Protein AF-A0A0M8W5Q8-F1 (afdb_monomer_lite)

Secondary structure (DSSP, 8-state):
-PPP----PPPHHHHHHHHHHHHHHHHHHHHHHHHHTTSSSTTHHHHHHHHHHHHHTSS-------SSS-HHHHHHHHHHHHHHHHHTHHHHHHHHHHHHHHHHHHHHHHHHHHHHHHHHHHHHHHTT-HHHHHHHHHHHHHHHHHHHHH-GGGGGHHHHHHHHHHHHHHHHHHHHHHHIIIIIHHHHHHHHHHHHHTTHHHHHHHS-HHHHHH-SSPPHHHHHHHHHHT-

Structure (mmCIF, N/CA/C/O backbone):
data_AF-A0A0M8W5Q8-F1
#
_entry.id   AF-A0A0M8W5Q8-F1
#
loop_
_atom_site.group_PDB
_atom_site.id
_atom_site.type_symbol
_atom_site.label_atom_id
_atom_site.label_alt_id
_atom_site.label_comp_id
_atom_site.label_asym_id
_atom_site.label_entity_id
_atom_site.label_seq_id
_atom_site.pdbx_PDB_ins_code
_atom_site.Cartn_x
_atom_site.Cartn_y
_atom_site.Cartn_z
_atom_site.occupancy
_atom_site.B_iso_or_equiv
_atom_site.auth_seq_id
_atom_site.auth_comp_id
_atom_site.auth_asym_id
_atom_site.auth_atom_id
_atom_site.pdbx_PDB_model_num
ATOM 1 N N . MET A 1 1 ? -28.583 12.056 32.908 1.00 37.88 1 MET A N 1
ATOM 2 C CA . MET A 1 1 ? -27.779 13.254 32.588 1.00 37.88 1 MET A CA 1
ATOM 3 C C . MET A 1 1 ? -26.939 12.902 31.362 1.00 37.88 1 MET A C 1
ATOM 5 O O . MET A 1 1 ? -26.123 12.000 31.492 1.00 37.88 1 MET A O 1
ATOM 9 N N . PRO A 1 2 ? -27.215 13.437 30.158 1.00 41.94 2 PRO A N 1
ATOM 10 C CA . PRO A 1 2 ? -26.509 13.008 28.955 1.00 41.94 2 PRO A CA 1
ATOM 11 C C . PRO A 1 2 ? -25.174 13.751 28.870 1.00 41.94 2 PRO A C 1
ATOM 13 O O . PRO A 1 2 ? -25.150 14.981 28.816 1.00 41.94 2 PRO A O 1
ATOM 16 N N . GLU A 1 3 ? -24.065 13.012 28.905 1.00 43.38 3 GLU A N 1
ATOM 17 C CA . GLU A 1 3 ? -22.743 13.598 28.716 1.00 43.38 3 GLU A CA 1
ATOM 18 C C . GLU A 1 3 ? -22.609 14.190 27.312 1.00 43.38 3 GLU A C 1
ATOM 20 O O . GLU A 1 3 ? -22.887 13.567 26.286 1.00 43.38 3 GLU A O 1
ATOM 25 N N . SER A 1 4 ? -22.176 15.444 27.318 1.00 44.03 4 SER A N 1
ATOM 26 C CA . SER A 1 4 ? -21.872 16.296 26.183 1.00 44.03 4 SER A CA 1
ATOM 27 C C . SER A 1 4 ? -20.948 15.624 25.170 1.00 44.03 4 SER A C 1
ATOM 29 O O . SER A 1 4 ? -19.957 14.990 25.532 1.00 44.03 4 SER A O 1
ATOM 31 N N . GLY A 1 5 ? -21.250 15.842 23.888 1.00 42.75 5 GLY A N 1
ATOM 32 C CA . GLY A 1 5 ? -20.549 15.272 22.748 1.00 42.75 5 GLY A CA 1
ATOM 33 C C . GLY A 1 5 ? -19.040 15.478 22.806 1.00 42.75 5 GLY A C 1
ATOM 34 O O . GLY A 1 5 ? -18.507 16.535 22.455 1.00 42.75 5 GLY A O 1
ATOM 35 N N . ARG A 1 6 ? -18.333 14.410 23.171 1.00 43.12 6 ARG A N 1
ATOM 36 C CA . ARG A 1 6 ? -16.906 14.272 22.916 1.00 43.12 6 ARG A CA 1
ATOM 37 C C . ARG A 1 6 ? -16.755 14.217 21.403 1.00 43.12 6 ARG A C 1
ATOM 39 O O . ARG A 1 6 ? -16.992 13.178 20.791 1.00 43.12 6 ARG A O 1
ATOM 46 N N . ARG A 1 7 ? -16.427 15.359 20.787 1.00 39.59 7 ARG A N 1
ATOM 47 C CA . ARG A 1 7 ? -16.036 15.428 19.374 1.00 39.59 7 ARG A CA 1
ATOM 48 C C . ARG A 1 7 ? -15.047 14.287 19.139 1.00 39.59 7 ARG A C 1
ATOM 50 O O . ARG A 1 7 ? -13.970 14.298 19.740 1.00 39.59 7 ARG A O 1
ATOM 57 N N . ARG A 1 8 ? -15.446 13.277 18.352 1.00 53.34 8 ARG A N 1
ATOM 58 C CA . ARG A 1 8 ? -14.578 12.166 17.945 1.00 53.34 8 ARG A CA 1
ATOM 59 C C . ARG A 1 8 ? -13.366 12.809 17.291 1.00 53.34 8 ARG A C 1
ATOM 61 O O . ARG A 1 8 ? -13.466 13.298 16.169 1.00 53.34 8 ARG A O 1
ATOM 68 N N . ARG A 1 9 ? -12.250 12.900 18.018 1.00 50.41 9 ARG A N 1
ATOM 69 C CA . ARG A 1 9 ? -10.996 13.328 17.408 1.00 50.41 9 ARG A CA 1
ATOM 70 C C . ARG A 1 9 ? -10.716 12.319 16.292 1.00 50.41 9 ARG A C 1
ATOM 72 O O . ARG A 1 9 ? -10.779 11.121 16.584 1.00 50.41 9 ARG A O 1
ATOM 79 N N . PRO A 1 10 ? -10.489 12.768 15.046 1.00 54.25 10 PRO A N 1
ATOM 80 C CA . PRO A 1 10 ? -10.060 11.863 13.994 1.00 54.25 10 PRO A CA 1
ATOM 81 C C . PRO A 1 10 ? -8.836 11.107 14.500 1.00 54.25 10 PRO A C 1
ATOM 83 O O . PRO A 1 10 ? -7.966 11.693 15.151 1.00 54.25 10 PRO A O 1
ATOM 86 N N . ASP A 1 11 ? -8.836 9.792 14.295 1.00 71.94 11 ASP A N 1
ATOM 87 C CA . ASP A 1 11 ? -7.754 8.950 14.775 1.00 71.94 11 ASP A CA 1
ATOM 88 C C . ASP A 1 11 ? -6.442 9.431 14.149 1.00 71.94 11 ASP A C 1
ATOM 90 O O . ASP A 1 11 ? -6.320 9.518 12.926 1.00 71.94 11 ASP A O 1
ATOM 94 N N . ALA A 1 12 ? -5.472 9.790 14.988 1.00 77.56 12 ALA A N 1
ATOM 95 C CA . ALA A 1 12 ? -4.201 10.323 14.520 1.00 77.56 12 ALA A CA 1
ATOM 96 C C . ALA A 1 12 ? -3.456 9.294 13.656 1.00 77.56 12 ALA A C 1
ATOM 98 O O . ALA A 1 12 ? -2.739 9.688 12.738 1.00 77.56 12 ALA A O 1
ATOM 99 N N . SER A 1 13 ? -3.665 7.991 13.895 1.00 78.31 13 SER A N 1
ATOM 100 C CA . SER A 1 13 ? -3.107 6.929 13.050 1.00 78.31 13 SER A CA 1
ATOM 101 C C . SER A 1 13 ? -3.707 6.929 11.647 1.00 78.31 13 SER A C 1
ATOM 103 O O . SER A 1 13 ? -2.963 6.768 10.688 1.00 78.31 13 SER A O 1
ATOM 105 N N . VAL A 1 14 ? -5.013 7.178 11.514 1.00 77.50 14 VAL A N 1
ATOM 106 C CA . VAL A 1 14 ? -5.695 7.263 10.215 1.00 77.50 14 VAL A CA 1
ATOM 107 C C . VAL A 1 14 ? -5.253 8.504 9.452 1.00 77.50 14 VAL A C 1
ATOM 109 O O . VAL A 1 14 ? -4.912 8.416 8.275 1.00 77.50 14 VAL A O 1
ATOM 112 N N . ALA A 1 15 ? -5.198 9.659 10.119 1.00 79.38 15 ALA A N 1
ATOM 113 C CA . ALA A 1 15 ? -4.694 10.883 9.499 1.00 79.38 15 ALA A CA 1
ATOM 114 C C . ALA A 1 15 ? -3.239 10.717 9.026 1.00 79.38 15 ALA A C 1
ATOM 116 O O . ALA A 1 15 ? -2.885 11.164 7.937 1.00 79.38 15 ALA A O 1
ATOM 117 N N . PHE A 1 16 ? -2.410 10.036 9.819 1.00 84.31 16 PHE A N 1
ATOM 118 C CA . PHE A 1 16 ? -1.024 9.753 9.470 1.00 84.31 16 PHE A CA 1
ATOM 119 C C . PHE A 1 16 ? -0.894 8.711 8.345 1.00 84.31 16 PHE A C 1
ATOM 121 O O . PHE A 1 16 ? -0.081 8.906 7.446 1.00 84.31 16 PHE A O 1
ATOM 128 N N . GLU A 1 17 ? -1.711 7.652 8.321 1.00 83.62 17 GLU A N 1
ATOM 129 C CA . GLU A 1 17 ? -1.760 6.699 7.199 1.00 83.62 17 GLU A CA 1
ATOM 130 C C . GLU A 1 17 ? -2.126 7.404 5.886 1.00 83.62 17 GLU A C 1
ATOM 132 O O . GLU A 1 17 ? -1.449 7.224 4.872 1.00 83.62 17 GLU A O 1
ATOM 137 N N . LEU A 1 18 ? -3.159 8.250 5.909 1.00 83.62 18 LEU A N 1
ATOM 138 C CA . LEU A 1 18 ? -3.573 9.023 4.740 1.00 83.62 18 LEU A CA 1
ATOM 139 C C . LEU A 1 18 ? -2.493 10.022 4.313 1.00 83.62 18 LEU A C 1
ATOM 141 O O . LEU A 1 18 ? -2.248 10.176 3.119 1.00 83.62 18 LEU A O 1
ATOM 145 N N . LEU A 1 19 ? -1.798 10.651 5.265 1.00 86.69 19 LEU A N 1
ATOM 146 C CA . LEU A 1 19 ? -0.662 11.528 4.977 1.00 86.69 19 LEU A CA 1
ATOM 147 C C . LEU A 1 19 ? 0.470 10.773 4.264 1.00 86.69 19 LEU A C 1
ATOM 149 O O . LEU A 1 19 ? 1.030 11.282 3.295 1.00 86.69 19 LEU A O 1
ATOM 153 N N . LEU A 1 20 ? 0.778 9.551 4.706 1.00 87.00 20 LEU A N 1
ATOM 154 C CA . LEU A 1 20 ? 1.776 8.693 4.063 1.00 87.00 20 LEU A CA 1
ATOM 155 C C . LEU A 1 20 ? 1.359 8.244 2.654 1.00 87.00 20 LEU A C 1
ATOM 157 O O . LEU A 1 20 ? 2.230 7.937 1.842 1.00 87.00 20 LEU A O 1
ATOM 161 N N . ALA A 1 21 ? 0.058 8.228 2.353 1.00 84.31 21 ALA A N 1
ATOM 162 C CA . ALA A 1 21 ? -0.469 7.912 1.027 1.00 84.31 21 ALA A CA 1
ATOM 163 C C . ALA A 1 21 ? -0.351 9.075 0.029 1.00 84.31 21 ALA A C 1
ATOM 165 O O . ALA A 1 21 ? -0.219 8.831 -1.172 1.00 84.31 21 ALA A O 1
ATOM 166 N N . VAL A 1 22 ? -0.375 10.330 0.505 1.00 86.69 22 VAL A N 1
ATOM 167 C CA . VAL A 1 22 ? -0.382 11.543 -0.341 1.00 86.69 22 VAL A CA 1
ATOM 168 C C . VAL A 1 22 ? 0.657 11.497 -1.467 1.00 86.69 22 VAL A C 1
ATOM 170 O O . VAL A 1 22 ? 0.273 11.735 -2.613 1.00 86.69 22 VAL A O 1
ATOM 173 N N . PRO A 1 23 ? 1.936 11.150 -1.222 1.00 87.56 23 PRO A N 1
ATOM 174 C CA . PRO A 1 23 ? 2.944 11.135 -2.278 1.00 87.56 23 PRO A CA 1
ATOM 175 C C . PRO A 1 23 ? 2.595 10.201 -3.445 1.00 87.56 23 PRO A C 1
ATOM 177 O O . PRO A 1 23 ? 2.766 10.560 -4.611 1.00 87.56 23 PRO A O 1
ATOM 180 N N . VAL A 1 24 ? 2.055 9.017 -3.141 1.00 85.56 24 VAL A N 1
ATOM 181 C CA . VAL A 1 24 ? 1.678 8.024 -4.155 1.00 85.56 24 VAL A CA 1
ATOM 182 C C . VAL A 1 24 ? 0.397 8.445 -4.873 1.00 85.56 24 VAL A C 1
ATOM 184 O O . VAL A 1 24 ? 0.312 8.308 -6.091 1.00 85.56 24 VAL A O 1
ATOM 187 N N . VAL A 1 25 ? -0.567 9.026 -4.154 1.00 86.06 25 VAL A N 1
ATOM 188 C CA . VAL A 1 25 ? -1.796 9.578 -4.750 1.00 86.06 25 VAL A CA 1
ATOM 189 C C . VAL A 1 25 ? -1.479 10.710 -5.730 1.00 86.06 25 VAL A C 1
ATOM 191 O O . VAL A 1 25 ? -2.054 10.756 -6.817 1.00 86.06 25 VAL A O 1
ATOM 194 N N . VAL A 1 26 ? -0.522 11.581 -5.399 1.00 88.62 26 VAL A N 1
ATOM 195 C CA . VAL A 1 26 ? -0.039 12.633 -6.308 1.00 88.62 26 VAL A CA 1
ATOM 196 C C . VAL A 1 26 ? 0.581 12.022 -7.568 1.00 88.62 26 VAL A C 1
ATOM 198 O O . VAL A 1 26 ? 0.272 12.468 -8.673 1.00 88.62 26 VAL A O 1
ATOM 201 N N . SER A 1 27 ? 1.394 10.969 -7.436 1.00 87.56 27 SER A N 1
ATOM 202 C CA . SER A 1 27 ? 1.921 10.243 -8.600 1.00 87.56 27 SER A CA 1
ATOM 203 C C . SER A 1 27 ? 0.808 9.610 -9.443 1.00 87.56 27 SER A C 1
ATOM 205 O O . SER A 1 27 ? 0.844 9.713 -10.666 1.00 87.56 27 SER A O 1
ATOM 207 N N . SER A 1 28 ? -0.210 9.010 -8.824 1.00 88.56 28 SER A N 1
ATOM 208 C CA . SER A 1 28 ? -1.365 8.466 -9.547 1.00 88.56 28 SER A CA 1
ATOM 209 C C . SER A 1 28 ? -2.150 9.544 -10.291 1.00 88.56 28 SER A C 1
ATOM 211 O O . SER A 1 28 ? -2.537 9.327 -11.437 1.00 88.56 28 SER A O 1
ATOM 213 N N . LEU A 1 29 ? -2.351 10.719 -9.686 1.00 89.75 29 LEU A N 1
ATOM 214 C CA . LEU A 1 29 ? -3.006 11.845 -10.351 1.00 89.75 29 LEU A CA 1
ATOM 215 C C . LEU A 1 29 ? -2.200 12.318 -11.567 1.00 89.75 29 LEU A C 1
ATOM 217 O O . LEU A 1 29 ? -2.784 12.559 -12.620 1.00 89.75 29 LEU A O 1
ATOM 221 N N . ALA A 1 30 ? -0.871 12.399 -11.449 1.00 89.00 30 ALA A N 1
ATOM 222 C CA . ALA A 1 30 ? 0.003 12.741 -12.571 1.00 89.00 30 ALA A CA 1
ATOM 223 C C . ALA A 1 30 ? -0.101 11.712 -13.713 1.00 89.00 30 ALA A C 1
ATOM 225 O O . ALA A 1 30 ? -0.203 12.098 -14.878 1.00 89.00 30 ALA A O 1
ATOM 226 N N . VAL A 1 31 ? -0.160 10.415 -13.387 1.00 88.50 31 VAL A N 1
ATOM 227 C CA . VAL A 1 31 ? -0.403 9.340 -14.368 1.00 88.50 31 VAL A CA 1
ATOM 228 C C . VAL A 1 31 ? -1.752 9.531 -15.064 1.00 88.50 31 VAL A C 1
ATOM 230 O O . VAL A 1 31 ? -1.819 9.499 -16.292 1.00 88.50 31 VAL A O 1
ATOM 233 N N . MET A 1 32 ? -2.824 9.781 -14.309 1.00 90.00 32 MET A N 1
ATOM 234 C CA . MET A 1 32 ? -4.156 9.978 -14.891 1.00 90.00 32 MET A CA 1
ATOM 235 C C . MET A 1 32 ? -4.256 11.258 -15.726 1.00 90.00 32 MET A C 1
ATOM 237 O O . MET A 1 32 ? -4.934 11.262 -16.751 1.00 90.00 32 MET A O 1
ATOM 241 N N . ALA A 1 33 ? -3.559 12.329 -15.341 1.00 89.44 33 ALA A N 1
ATOM 242 C CA . ALA A 1 33 ? -3.477 13.557 -16.127 1.00 89.44 33 ALA A CA 1
ATOM 243 C C . ALA A 1 33 ? -2.724 13.348 -17.451 1.00 89.44 33 ALA A C 1
ATOM 245 O O . ALA A 1 33 ? -3.127 13.901 -18.474 1.00 89.44 33 ALA A O 1
ATOM 246 N N . LEU A 1 34 ? -1.670 12.522 -17.449 1.00 88.44 34 LEU A N 1
ATOM 247 C CA . LEU A 1 34 ? -0.946 12.143 -18.663 1.00 88.44 34 LEU A CA 1
ATOM 248 C C . LEU A 1 34 ? -1.827 11.305 -19.597 1.00 88.44 34 LEU A C 1
ATOM 250 O O . LEU A 1 34 ? -1.893 11.591 -20.789 1.00 88.44 34 LEU A O 1
ATOM 254 N N . LEU A 1 35 ? -2.552 10.318 -19.059 1.00 87.88 35 LEU A N 1
ATOM 255 C CA . LEU A 1 35 ? -3.528 9.542 -19.832 1.00 87.88 35 LEU A CA 1
ATOM 256 C C . LEU A 1 35 ? -4.658 10.422 -20.379 1.00 87.88 35 LEU A C 1
ATOM 258 O O . LEU A 1 35 ? -5.108 10.216 -21.503 1.00 87.88 35 LEU A O 1
ATOM 262 N N . GLY A 1 36 ? -5.075 11.434 -19.617 1.00 89.50 36 GLY A N 1
ATOM 263 C CA . GLY A 1 36 ? -6.051 12.429 -20.046 1.00 89.50 36 GLY A CA 1
ATOM 264 C C . GLY A 1 36 ? -5.656 13.160 -21.328 1.00 89.50 36 GLY A C 1
ATOM 265 O O . GLY A 1 36 ? -6.534 13.466 -22.122 1.00 89.50 36 GLY A O 1
ATOM 266 N N . GLN A 1 37 ? -4.361 13.351 -21.607 1.00 91.12 37 GLN A N 1
ATOM 267 C CA . GLN A 1 37 ? -3.899 13.981 -22.856 1.00 91.12 37 GLN A CA 1
ATOM 268 C C . GLN A 1 37 ? -4.305 13.204 -24.123 1.00 91.12 37 GLN A C 1
ATOM 270 O O . GLN A 1 37 ? -4.287 13.767 -25.214 1.00 91.12 37 GLN A O 1
ATOM 275 N N . LEU A 1 38 ? -4.685 11.928 -23.993 1.00 91.44 38 LEU A N 1
ATOM 276 C CA . LEU A 1 38 ? -5.143 11.084 -25.102 1.00 91.44 38 LEU A CA 1
ATOM 277 C C . LEU A 1 38 ? -6.633 11.267 -25.433 1.00 91.44 38 LEU A C 1
ATOM 279 O O . LEU A 1 38 ? -7.105 10.729 -26.433 1.00 91.44 38 LEU A O 1
ATOM 283 N N . VAL A 1 39 ? -7.387 11.980 -24.593 1.00 91.56 39 VAL A N 1
ATOM 284 C CA . VAL A 1 39 ? -8.844 12.132 -24.699 1.00 91.56 39 VAL A CA 1
ATOM 285 C C . VAL A 1 39 ? -9.204 13.616 -24.698 1.00 91.56 39 VAL A C 1
ATOM 287 O O . VAL A 1 39 ? -8.598 14.412 -23.987 1.00 91.56 39 VAL A O 1
ATOM 290 N N . THR A 1 40 ? -10.221 14.014 -25.463 1.00 88.00 40 THR A N 1
ATOM 291 C CA . THR A 1 40 ? -10.782 15.368 -25.396 1.00 88.00 40 THR A CA 1
ATOM 292 C C . THR A 1 40 ? -12.174 15.345 -24.744 1.00 88.00 40 THR A C 1
ATOM 294 O O . THR A 1 40 ? -13.040 14.591 -25.184 1.00 88.00 40 THR A O 1
ATOM 297 N N . PRO A 1 41 ? -12.418 16.148 -23.688 1.00 91.50 41 PRO A N 1
ATOM 298 C CA . PRO A 1 41 ? -11.476 17.060 -23.037 1.00 91.50 41 PRO A CA 1
ATOM 299 C C . PRO A 1 41 ? -10.475 16.331 -22.119 1.00 91.50 41 PRO A C 1
ATOM 301 O O . PRO A 1 41 ? -10.826 15.375 -21.432 1.00 91.50 41 PRO A O 1
ATOM 304 N N . HIS A 1 42 ? -9.238 16.831 -22.044 1.00 90.69 42 HIS A N 1
ATOM 305 C CA . HIS A 1 42 ? -8.131 16.155 -21.348 1.00 90.69 42 HIS A CA 1
ATOM 306 C C . HIS A 1 42 ? -8.318 16.014 -19.829 1.00 90.69 42 HIS A C 1
ATOM 308 O O . HIS A 1 42 ? -7.690 15.172 -19.190 1.00 90.69 42 HIS A O 1
ATOM 314 N N . TRP A 1 43 ? -9.197 16.821 -19.229 1.00 90.25 43 TRP A N 1
ATOM 315 C CA . TRP A 1 43 ? -9.546 16.725 -17.810 1.00 90.25 43 TRP A CA 1
ATOM 316 C C . TRP A 1 43 ? -10.554 15.611 -17.508 1.00 90.25 43 TRP A C 1
ATOM 318 O O . TRP A 1 43 ? -10.749 15.278 -16.339 1.00 90.25 43 TRP A O 1
ATOM 328 N N . LEU A 1 44 ? -11.181 15.010 -18.526 1.00 91.50 44 LEU A N 1
ATOM 329 C CA . LEU A 1 44 ? -12.227 14.007 -18.335 1.00 91.50 44 LEU A CA 1
ATOM 330 C C . LEU A 1 44 ? -11.716 12.800 -17.544 1.00 91.50 44 LEU A C 1
ATOM 332 O O . LEU A 1 44 ? -12.342 12.395 -16.571 1.00 91.50 44 LEU A O 1
ATOM 336 N N . VAL A 1 45 ? -10.557 12.261 -17.930 1.00 90.12 45 VAL A N 1
ATOM 337 C CA . VAL A 1 45 ? -9.948 11.080 -17.298 1.00 90.12 45 VAL A CA 1
ATOM 338 C C . VAL A 1 45 ? -9.612 11.315 -15.815 1.00 90.12 45 VAL A C 1
ATOM 340 O O . VAL A 1 45 ? -10.105 10.547 -14.984 1.00 90.12 45 VAL A O 1
ATOM 343 N N . PRO A 1 46 ? -8.838 12.351 -15.422 1.00 89.12 46 PRO A N 1
ATOM 344 C CA . PRO A 1 46 ? -8.530 12.574 -14.009 1.00 89.12 46 PRO A CA 1
ATOM 345 C C . PRO A 1 46 ? -9.772 12.919 -13.173 1.00 89.12 46 PRO A C 1
ATOM 347 O O . PRO A 1 46 ? -9.885 12.437 -12.047 1.00 89.12 46 PRO A O 1
ATOM 350 N N . VAL A 1 47 ? -10.730 13.689 -13.707 1.00 88.50 47 VAL A N 1
ATOM 351 C CA . VAL A 1 47 ? -11.966 14.035 -12.980 1.00 88.50 47 VAL A CA 1
ATOM 352 C C . VAL A 1 47 ? -12.857 12.810 -12.786 1.00 88.50 47 VAL A C 1
ATOM 354 O O . VAL A 1 47 ? -13.325 12.574 -11.673 1.00 88.50 47 VAL A O 1
ATOM 357 N N . ALA A 1 48 ? -13.057 12.000 -13.828 1.00 88.12 48 ALA A N 1
ATOM 358 C CA . ALA A 1 48 ? -13.838 10.769 -13.732 1.00 88.12 48 ALA A CA 1
ATOM 359 C C . ALA A 1 48 ? -13.196 9.767 -12.763 1.00 88.12 48 ALA A C 1
ATOM 361 O O . ALA A 1 48 ? -13.902 9.127 -11.989 1.00 88.12 48 ALA A O 1
ATOM 362 N N . TRP A 1 49 ? -11.864 9.665 -12.745 1.00 89.81 49 TRP A N 1
ATOM 363 C CA . TRP A 1 49 ? -11.155 8.828 -11.778 1.00 89.81 49 TRP A CA 1
ATOM 364 C C . TRP A 1 49 ? -11.328 9.318 -10.334 1.00 89.81 49 TRP A C 1
ATOM 366 O O . TRP A 1 49 ? -11.674 8.517 -9.464 1.00 89.81 49 TRP A O 1
ATOM 376 N N . LEU A 1 50 ? -11.171 10.619 -10.069 1.00 85.94 50 LEU A N 1
ATOM 377 C CA . LEU A 1 50 ? -11.428 11.188 -8.738 1.00 85.94 50 LEU A CA 1
ATOM 378 C C . LEU A 1 50 ? -12.886 10.970 -8.302 1.00 85.94 50 LEU A C 1
ATOM 380 O O . LEU A 1 50 ? -13.146 10.546 -7.176 1.00 85.94 50 LEU A O 1
ATOM 384 N N . ALA A 1 51 ? -13.837 11.189 -9.212 1.00 84.25 51 ALA A N 1
ATOM 385 C CA . ALA A 1 51 ? -15.254 10.939 -8.963 1.00 84.25 51 ALA A CA 1
ATOM 386 C C . ALA A 1 51 ? -15.549 9.448 -8.722 1.00 84.25 51 ALA A C 1
ATOM 388 O O . ALA A 1 51 ? -16.364 9.121 -7.862 1.00 84.25 51 ALA A O 1
ATOM 389 N N . SER A 1 52 ? -14.854 8.538 -9.417 1.00 82.69 52 SER A N 1
ATOM 390 C CA . SER A 1 52 ? -15.010 7.090 -9.222 1.00 82.69 52 SER A CA 1
ATOM 391 C C . SER A 1 52 ? -14.656 6.665 -7.802 1.00 82.69 52 SER A C 1
ATOM 393 O O . SER A 1 52 ? -15.357 5.833 -7.235 1.00 82.69 52 SER A O 1
ATOM 395 N N . GLY A 1 53 ? -13.643 7.292 -7.191 1.00 71.50 53 GLY A N 1
ATOM 396 C CA . GLY A 1 53 ? -13.338 7.076 -5.782 1.00 71.50 53 GLY A CA 1
ATOM 397 C C . GLY A 1 53 ? -14.550 7.414 -4.917 1.00 71.50 53 GLY A C 1
ATOM 398 O O . GLY A 1 53 ? -15.039 6.559 -4.191 1.00 71.50 53 GLY A O 1
ATOM 399 N N . ALA A 1 54 ? -15.126 8.609 -5.065 1.00 67.38 54 ALA A N 1
ATOM 400 C CA . ALA A 1 54 ? -16.308 9.012 -4.294 1.00 67.38 54 ALA A CA 1
ATOM 401 C C . ALA A 1 54 ? -17.513 8.052 -4.437 1.00 67.38 54 ALA A C 1
ATOM 403 O O . ALA A 1 54 ? -18.261 7.880 -3.478 1.00 67.38 54 ALA A O 1
ATOM 404 N N . VAL A 1 55 ? -17.677 7.397 -5.594 1.00 62.84 55 VAL A N 1
ATOM 405 C CA . VAL A 1 55 ? -18.748 6.412 -5.848 1.00 62.84 55 VAL A CA 1
ATOM 406 C C . VAL A 1 55 ? -18.434 5.037 -5.248 1.00 62.84 55 VAL A C 1
ATOM 408 O O . VAL A 1 55 ? -19.317 4.424 -4.652 1.00 62.84 55 VAL A O 1
ATOM 411 N N . VAL A 1 56 ? -17.185 4.564 -5.3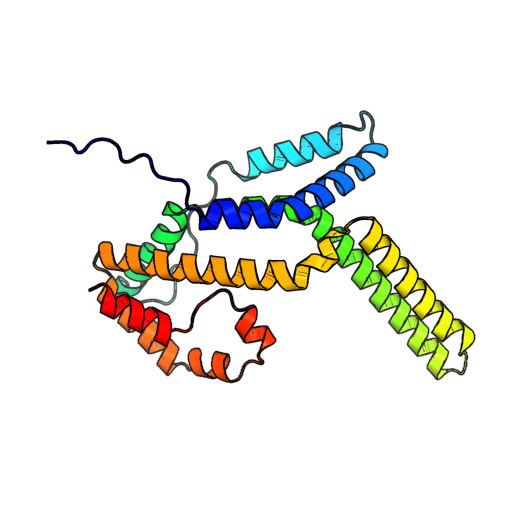45 1.00 60.31 56 VAL A N 1
ATOM 412 C CA . VAL A 1 56 ? -16.729 3.294 -4.739 1.00 60.31 56 VAL A CA 1
ATOM 413 C C . VAL A 1 56 ? -16.811 3.336 -3.204 1.00 60.31 56 VAL A C 1
ATOM 415 O O . VAL A 1 56 ? -16.942 2.294 -2.569 1.00 60.31 56 VAL A O 1
ATOM 418 N N . PHE A 1 57 ? -16.792 4.533 -2.604 1.00 61.56 57 PHE A N 1
ATOM 419 C CA . PHE A 1 57 ? -16.898 4.733 -1.153 1.00 61.56 57 PHE A CA 1
ATOM 420 C C . PHE A 1 57 ? -18.312 5.069 -0.653 1.00 61.56 57 PHE A C 1
ATOM 422 O O . PHE A 1 57 ? -18.472 5.401 0.526 1.00 61.56 57 PHE A O 1
ATOM 429 N N . LEU A 1 58 ? -19.348 4.944 -1.496 1.00 58.38 58 LEU A N 1
ATOM 430 C CA . LEU A 1 58 ? -20.708 4.759 -0.981 1.00 58.38 58 LEU A CA 1
ATOM 431 C C . LEU A 1 58 ? -20.702 3.503 -0.090 1.00 58.38 58 LEU A C 1
ATOM 433 O O . LEU A 1 58 ? -20.029 2.536 -0.442 1.00 58.38 58 LEU A O 1
ATOM 437 N N . PRO A 1 59 ? -21.379 3.502 1.073 1.00 53.44 59 PRO A N 1
ATOM 438 C CA . PRO A 1 59 ? -21.270 2.445 2.078 1.00 53.44 59 PRO A CA 1
ATOM 439 C C . PRO A 1 59 ? -21.850 1.125 1.550 1.00 53.44 59 PRO A C 1
ATOM 441 O O . PRO A 1 59 ? -23.001 0.781 1.796 1.00 53.44 59 PRO A O 1
ATOM 444 N N . ALA A 1 60 ? -21.042 0.397 0.790 1.00 45.69 60 ALA A N 1
ATOM 445 C CA . ALA A 1 60 ? -21.379 -0.849 0.137 1.00 45.69 60 ALA A CA 1
ATOM 446 C C . ALA A 1 60 ? -20.231 -1.830 0.361 1.00 45.69 60 ALA A C 1
ATOM 448 O O . ALA A 1 60 ? -19.262 -1.864 -0.388 1.00 45.69 60 ALA A O 1
ATOM 449 N N . ALA A 1 61 ? -20.355 -2.580 1.453 1.00 38.84 61 ALA A N 1
ATOM 450 C CA . ALA A 1 61 ? -20.097 -4.016 1.555 1.00 38.84 61 ALA A CA 1
ATOM 451 C C . ALA A 1 61 ? -19.730 -4.335 3.003 1.00 38.84 61 ALA A C 1
ATOM 453 O O . ALA A 1 61 ? -18.578 -4.278 3.428 1.00 38.84 61 ALA A O 1
ATOM 454 N N . ASP A 1 62 ? -20.780 -4.639 3.755 1.00 47.03 62 ASP A N 1
ATOM 455 C CA . ASP A 1 62 ? -20.719 -5.246 5.069 1.00 47.03 62 ASP A CA 1
ATOM 456 C C . ASP A 1 62 ? -20.387 -6.747 4.903 1.00 47.03 62 ASP A C 1
ATOM 458 O O . ASP A 1 62 ? -20.948 -7.422 4.040 1.00 47.03 62 ASP A O 1
ATOM 462 N N . ARG A 1 63 ? -19.465 -7.228 5.746 1.00 49.78 63 ARG A N 1
ATOM 463 C CA . ARG A 1 63 ? -19.240 -8.608 6.226 1.00 49.78 63 ARG A CA 1
ATOM 464 C C . ARG A 1 63 ? -19.236 -9.790 5.241 1.00 49.78 63 ARG A C 1
ATOM 466 O O . ARG A 1 63 ? -20.277 -10.328 4.883 1.00 49.78 63 ARG A O 1
ATOM 473 N N . VAL A 1 64 ? -18.052 -10.389 5.070 1.00 42.09 64 VAL A N 1
ATOM 474 C CA . VAL A 1 64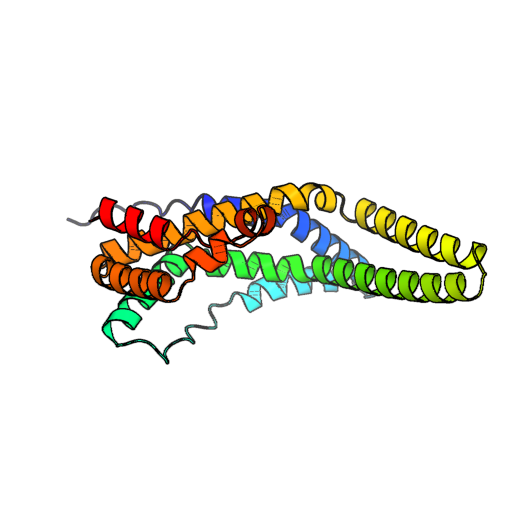 ? -17.914 -11.846 4.880 1.00 42.09 64 VAL A CA 1
ATOM 475 C C . VAL A 1 64 ? -16.707 -12.350 5.663 1.00 42.09 64 VAL A C 1
ATOM 477 O O . VAL A 1 64 ? -15.581 -12.174 5.220 1.00 42.09 64 VAL A O 1
ATOM 480 N N . LEU A 1 65 ? -16.953 -12.988 6.809 1.00 42.81 65 LEU A N 1
ATOM 481 C CA . LEU A 1 65 ? -16.080 -14.003 7.417 1.00 42.81 65 LEU A CA 1
ATOM 482 C C . LEU A 1 65 ? -16.804 -14.590 8.631 1.00 42.81 65 LEU A C 1
ATOM 484 O O . LEU A 1 65 ? -16.830 -13.996 9.703 1.00 42.81 65 LEU A O 1
ATOM 488 N N . ALA A 1 66 ? -17.447 -15.743 8.452 1.00 43.03 66 ALA A N 1
ATOM 489 C CA . ALA A 1 66 ? -18.145 -16.399 9.555 1.00 43.03 66 ALA A CA 1
ATOM 490 C C . ALA A 1 66 ? -18.219 -17.918 9.413 1.00 43.03 66 ALA A C 1
ATOM 492 O O . ALA A 1 66 ? -19.268 -18.477 9.679 1.00 43.03 66 ALA A O 1
ATOM 493 N N . HIS A 1 67 ? -17.178 -18.614 8.963 1.00 50.34 67 HIS A N 1
ATOM 494 C CA . HIS A 1 67 ? -17.163 -20.080 9.016 1.00 50.34 67 HIS A CA 1
ATOM 495 C C . HIS A 1 67 ? -15.766 -20.504 9.471 1.00 50.34 67 HIS A C 1
ATOM 497 O O . HIS A 1 67 ? -14.843 -20.358 8.682 1.00 50.34 67 HIS A O 1
ATOM 503 N N . VAL A 1 68 ? -15.632 -20.904 10.752 1.00 55.44 68 VAL A N 1
ATOM 504 C CA . VAL A 1 68 ? -14.584 -21.769 11.378 1.00 55.44 68 VAL A CA 1
ATOM 505 C C . VAL A 1 68 ? -14.502 -21.562 12.914 1.00 55.44 68 VAL A C 1
ATOM 507 O O . VAL A 1 68 ? -13.997 -22.433 13.616 1.00 55.44 68 VAL A O 1
ATOM 510 N N . LEU A 1 69 ? -15.046 -20.477 13.489 1.00 59.03 69 LEU A N 1
ATOM 511 C CA . LEU A 1 69 ? -14.944 -20.201 14.937 1.00 59.03 69 LEU A CA 1
ATOM 512 C C . LEU A 1 69 ? -16.213 -20.558 15.743 1.00 59.03 69 LEU A C 1
ATOM 514 O O . LEU A 1 69 ? -17.323 -20.343 15.254 1.00 59.03 69 LEU A O 1
ATOM 518 N N . PRO A 1 70 ? -16.076 -21.032 17.001 1.00 75.56 70 PRO A N 1
ATOM 519 C CA . PRO A 1 70 ? -17.193 -21.161 17.941 1.00 75.56 70 PRO A CA 1
ATOM 520 C C . PRO A 1 70 ? -17.927 -19.821 18.159 1.00 75.56 70 PRO A C 1
ATOM 522 O O . PRO A 1 70 ? -17.266 -18.780 18.163 1.00 75.56 70 PRO A O 1
ATOM 525 N N . PRO A 1 71 ? -19.249 -19.809 18.436 1.00 79.56 71 PRO A N 1
ATOM 526 C CA . PRO A 1 71 ? -20.072 -18.589 18.425 1.00 79.56 71 PRO A CA 1
ATOM 527 C C . PRO A 1 71 ? -19.528 -17.421 19.262 1.00 79.56 71 PRO A C 1
ATOM 529 O O . PRO A 1 71 ? -19.413 -16.309 18.761 1.00 79.56 71 PRO A O 1
ATOM 532 N N . ARG A 1 72 ? -19.077 -17.671 20.498 1.00 79.38 72 ARG A N 1
ATOM 533 C CA . ARG A 1 72 ? -18.515 -16.614 21.363 1.00 79.38 72 ARG A CA 1
ATOM 534 C C . ARG A 1 72 ? -17.172 -16.065 20.880 1.00 79.38 72 ARG A C 1
ATOM 536 O O . ARG A 1 72 ? -16.862 -14.902 21.101 1.00 79.38 72 ARG A O 1
ATOM 543 N N . GLN A 1 73 ? -16.361 -16.893 20.226 1.00 78.31 73 GLN A N 1
ATOM 544 C CA . GLN A 1 73 ? -15.095 -16.439 19.640 1.00 78.31 73 GLN A CA 1
ATOM 545 C C . GLN A 1 73 ? -15.337 -15.639 18.371 1.00 78.31 73 GLN A C 1
ATOM 547 O O . GLN A 1 73 ? -14.624 -14.673 18.121 1.00 78.31 73 GLN A O 1
ATOM 552 N N . LEU A 1 74 ? -16.369 -16.003 17.607 1.00 81.00 74 LEU A N 1
ATOM 553 C CA . LEU A 1 74 ? -16.820 -15.200 16.483 1.00 81.00 74 LEU A CA 1
ATOM 554 C C . LEU A 1 74 ? -17.305 -13.826 16.960 1.00 81.00 74 LEU A C 1
ATOM 556 O O . LEU A 1 74 ? -16.892 -12.826 16.391 1.00 81.00 74 LEU A O 1
ATOM 560 N N . GLU A 1 75 ? -18.100 -13.755 18.030 1.00 84.00 75 GLU A N 1
ATOM 561 C CA . GLU A 1 75 ? -18.517 -12.479 18.636 1.00 84.00 75 GLU A CA 1
ATOM 562 C C . GLU A 1 75 ? -17.315 -11.627 19.074 1.00 84.00 75 GLU A C 1
ATOM 564 O O . GLU A 1 75 ? -17.276 -10.432 18.787 1.00 84.00 75 GLU A O 1
ATOM 569 N N . ALA A 1 76 ? -16.298 -12.242 19.688 1.00 81.69 76 ALA A N 1
ATOM 570 C CA . ALA A 1 76 ? -15.075 -11.549 20.095 1.00 81.69 76 ALA A CA 1
ATOM 571 C C . ALA A 1 76 ? -14.277 -10.994 18.903 1.00 81.69 76 ALA A C 1
ATOM 573 O O . ALA A 1 76 ? -13.808 -9.855 18.943 1.00 81.69 76 ALA A O 1
ATOM 574 N N . VAL A 1 77 ? -14.148 -11.772 17.825 1.00 83.00 77 VAL A N 1
ATOM 575 C CA . VAL A 1 77 ? -13.486 -11.322 16.592 1.00 83.00 77 VAL A CA 1
ATOM 576 C C . VAL A 1 77 ? -14.316 -10.239 15.904 1.00 83.00 77 VAL A C 1
ATOM 578 O O . VAL A 1 77 ? -13.766 -9.229 15.486 1.00 83.00 77 VAL A O 1
ATOM 581 N N . LEU A 1 78 ? -15.642 -10.364 15.859 1.00 83.81 78 LEU A N 1
ATOM 582 C CA . LEU A 1 78 ? -16.516 -9.324 15.312 1.00 83.81 78 LEU A CA 1
ATOM 583 C C . LEU A 1 78 ? -16.450 -8.026 16.126 1.00 83.81 78 LEU A C 1
ATOM 585 O O . LEU A 1 78 ? -16.488 -6.946 15.542 1.00 83.81 78 LEU A O 1
ATOM 589 N N . ALA A 1 79 ? -16.310 -8.106 17.451 1.00 84.94 79 ALA A N 1
ATOM 590 C CA . ALA A 1 79 ? -16.081 -6.939 18.301 1.00 84.94 79 ALA A CA 1
ATOM 591 C C . ALA A 1 79 ? -14.731 -6.260 17.991 1.00 84.94 79 ALA A C 1
ATOM 593 O O . ALA A 1 79 ? -14.646 -5.030 17.978 1.00 84.94 79 ALA A O 1
ATOM 594 N N . HIS A 1 80 ? -13.696 -7.047 17.682 1.00 84.44 80 HIS A N 1
ATOM 595 C CA . HIS A 1 80 ? -12.402 -6.548 17.210 1.00 84.44 80 HIS A CA 1
ATOM 596 C C . HIS A 1 80 ? -12.514 -5.876 15.826 1.00 84.44 80 HIS A C 1
ATOM 598 O O . HIS A 1 80 ? -12.103 -4.725 15.669 1.00 84.44 80 HIS A O 1
ATOM 604 N N . GLU A 1 81 ? -13.156 -6.523 14.848 1.00 84.75 81 GLU A N 1
ATOM 605 C CA . GLU A 1 81 ? -13.407 -5.948 13.515 1.00 84.75 81 GLU A CA 1
ATOM 606 C C . GLU A 1 81 ? -14.254 -4.666 13.594 1.00 84.75 81 GLU A C 1
ATOM 608 O O . GLU A 1 81 ? -13.974 -3.665 12.927 1.00 84.75 81 GLU A O 1
ATOM 613 N N . LEU A 1 82 ? -15.249 -4.630 14.486 1.00 82.88 82 LEU A N 1
ATOM 614 C CA . LEU A 1 82 ? -16.017 -3.419 14.773 1.00 82.88 82 LEU A CA 1
ATOM 615 C C . LEU A 1 82 ? -15.112 -2.298 15.304 1.00 82.88 82 LEU A C 1
ATOM 617 O O . LEU A 1 82 ? -15.285 -1.140 14.920 1.00 82.88 82 LEU A O 1
ATOM 621 N N . GLY A 1 83 ? -14.117 -2.625 16.132 1.00 82.00 83 GLY A N 1
ATOM 622 C CA . GLY A 1 83 ? -13.080 -1.691 16.571 1.00 82.00 83 GLY A CA 1
ATOM 623 C C . GLY A 1 83 ? -12.302 -1.066 15.407 1.00 82.00 83 GLY A C 1
ATOM 624 O O . GLY A 1 83 ? -12.073 0.149 15.408 1.00 82.00 83 GLY A O 1
ATOM 625 N N . HIS A 1 84 ? -11.970 -1.849 14.375 1.00 80.81 84 HIS A N 1
ATOM 626 C CA . HIS A 1 84 ? -11.349 -1.342 13.144 1.00 80.81 84 HIS A CA 1
ATOM 627 C C . HIS A 1 84 ? -12.274 -0.401 12.363 1.00 80.81 84 HIS A C 1
ATOM 629 O O . HIS A 1 84 ? -11.838 0.679 11.942 1.00 80.81 84 HIS A O 1
ATOM 635 N N . HIS A 1 85 ? -13.550 -0.768 12.215 1.00 80.75 85 HIS A N 1
ATOM 636 C CA . HIS A 1 85 ? -14.552 0.066 11.545 1.00 80.75 85 HIS A CA 1
ATOM 637 C C . HIS A 1 85 ? -14.810 1.384 12.289 1.00 80.75 85 HIS A C 1
ATOM 639 O O . HIS A 1 85 ? -14.824 2.446 11.667 1.00 80.75 85 HIS A O 1
ATOM 645 N N . LEU A 1 86 ? -14.948 1.349 13.618 1.00 77.19 86 LEU A N 1
ATOM 646 C CA . LEU A 1 86 ? -15.154 2.541 14.450 1.00 77.19 86 LEU A CA 1
ATOM 647 C C . LEU A 1 86 ? -13.969 3.509 14.400 1.00 77.19 86 LEU A C 1
ATOM 649 O O . LEU A 1 86 ? -14.158 4.721 14.524 1.00 77.19 86 LEU A O 1
ATOM 653 N N . ALA A 1 87 ? -12.759 2.982 14.228 1.00 76.62 87 ALA A N 1
ATOM 654 C CA . ALA A 1 87 ? -11.556 3.783 14.067 1.00 76.62 87 ALA A CA 1
ATOM 655 C C . ALA A 1 87 ? -11.375 4.325 12.634 1.00 76.62 87 ALA A C 1
ATOM 657 O O . ALA A 1 87 ? -10.577 5.236 12.447 1.00 76.62 87 ALA A O 1
ATOM 658 N N . GLY A 1 88 ? -12.122 3.825 11.640 1.00 74.62 88 GLY A N 1
ATOM 659 C CA . GLY A 1 88 ? -12.059 4.285 10.245 1.00 74.62 88 GLY A CA 1
ATOM 660 C C . GLY A 1 88 ? -10.868 3.745 9.442 1.00 74.62 88 GLY A C 1
ATOM 661 O O . GLY A 1 88 ? -10.587 4.247 8.357 1.00 74.62 88 GLY A O 1
ATOM 662 N N . HIS A 1 89 ? -10.162 2.725 9.940 1.00 75.94 89 HIS A N 1
ATOM 663 C CA . HIS A 1 89 ? -8.996 2.160 9.244 1.00 75.94 89 HIS A CA 1
ATOM 664 C C . HIS A 1 89 ? -9.392 1.406 7.962 1.00 75.94 89 HIS A C 1
ATOM 666 O O . HIS A 1 89 ? -8.656 1.424 6.976 1.00 75.94 89 HIS A O 1
ATOM 672 N N . SER A 1 90 ? -10.571 0.777 7.927 1.00 76.50 90 SER A N 1
ATOM 673 C CA . SER A 1 90 ? -11.063 0.076 6.732 1.00 76.50 90 SER A CA 1
ATOM 674 C C . SER A 1 90 ? -11.395 1.041 5.592 1.00 76.50 90 SER A C 1
ATOM 676 O O . SER A 1 90 ? -10.986 0.822 4.457 1.00 76.50 90 SER A O 1
ATOM 678 N N . THR A 1 91 ? -12.050 2.165 5.883 1.00 75.31 91 THR A N 1
ATOM 679 C CA . THR A 1 91 ? -12.339 3.188 4.867 1.00 75.31 91 THR A CA 1
ATOM 680 C C . THR A 1 91 ? -11.071 3.903 4.410 1.00 75.31 91 THR A C 1
ATOM 682 O O . THR A 1 91 ? -10.876 4.088 3.211 1.00 75.31 91 THR A O 1
ATOM 685 N N . ALA A 1 92 ? -10.169 4.247 5.334 1.00 76.88 92 ALA A N 1
ATOM 686 C CA . ALA A 1 92 ? -8.902 4.895 5.002 1.00 76.88 92 ALA A CA 1
ATOM 687 C C . ALA A 1 92 ? -7.996 4.015 4.128 1.00 76.88 92 ALA A C 1
ATOM 689 O O . ALA A 1 92 ? -7.439 4.497 3.140 1.00 76.88 92 ALA A O 1
ATOM 690 N N . SER A 1 93 ? -7.891 2.722 4.443 1.00 77.56 93 SER A N 1
ATOM 691 C CA . SER A 1 93 ? -7.096 1.778 3.653 1.00 77.56 93 SER A CA 1
ATOM 692 C C . SER A 1 93 ? -7.683 1.536 2.262 1.00 77.56 93 SER A C 1
ATOM 694 O O . SER A 1 93 ? -6.916 1.464 1.303 1.00 77.56 93 SER A O 1
ATOM 696 N N . LEU A 1 94 ? -9.012 1.486 2.117 1.00 79.94 94 LEU A N 1
ATOM 697 C CA . LEU A 1 94 ? -9.681 1.392 0.814 1.00 79.94 94 LEU A CA 1
ATOM 698 C C . LEU A 1 94 ? -9.454 2.645 -0.043 1.00 79.94 94 LEU A C 1
ATOM 700 O O . LEU A 1 94 ? -9.098 2.527 -1.217 1.00 79.94 94 LEU A O 1
ATOM 704 N N . VAL A 1 95 ? -9.593 3.836 0.552 1.00 79.94 95 VAL A N 1
ATOM 705 C CA . VAL A 1 95 ? -9.299 5.125 -0.099 1.00 79.94 95 VAL A CA 1
ATOM 706 C C . VAL A 1 95 ? -7.858 5.156 -0.586 1.00 79.94 95 VAL A C 1
ATOM 708 O O . VAL A 1 95 ? -7.600 5.404 -1.765 1.00 79.94 95 VAL A O 1
ATOM 711 N N . ARG A 1 96 ? -6.918 4.839 0.306 1.00 83.88 96 ARG A N 1
ATOM 712 C CA . ARG A 1 96 ? -5.499 4.744 -0.024 1.00 83.88 96 ARG A CA 1
ATOM 713 C C . ARG A 1 96 ? -5.270 3.752 -1.161 1.00 83.88 96 ARG A C 1
ATOM 715 O O . ARG A 1 96 ? -4.648 4.102 -2.156 1.00 83.88 96 ARG A O 1
ATOM 722 N N . TRP A 1 97 ? -5.794 2.536 -1.042 1.00 82.56 97 TRP A N 1
ATOM 723 C CA . TRP A 1 97 ? -5.590 1.486 -2.032 1.00 82.56 97 TRP A CA 1
ATOM 724 C C . TRP A 1 97 ? -6.071 1.913 -3.421 1.00 82.56 97 TRP A C 1
ATOM 726 O O . TRP A 1 97 ? -5.287 1.827 -4.363 1.00 82.56 97 TRP A O 1
ATOM 736 N N . TRP A 1 98 ? -7.290 2.452 -3.539 1.00 84.69 98 TRP A N 1
ATOM 737 C CA . TRP A 1 98 ? -7.865 2.891 -4.817 1.00 84.69 98 TRP A CA 1
ATOM 738 C C . TRP A 1 98 ? -7.048 3.999 -5.483 1.00 84.69 98 TRP A C 1
ATOM 740 O O . TRP A 1 98 ? -6.723 3.916 -6.670 1.00 84.69 98 TRP A O 1
ATOM 750 N N . TYR A 1 99 ? -6.673 5.027 -4.718 1.00 84.38 99 TYR A N 1
ATOM 751 C CA . TYR A 1 99 ? -5.932 6.156 -5.271 1.00 84.38 99 TYR A CA 1
ATOM 752 C C . TYR A 1 99 ? -4.454 5.840 -5.532 1.00 84.38 99 TYR A C 1
ATOM 754 O O . TYR A 1 99 ? -3.809 6.527 -6.320 1.00 84.38 99 TYR A O 1
ATOM 762 N N . GLU A 1 100 ? -3.904 4.777 -4.949 1.00 86.88 100 GLU A N 1
ATOM 763 C CA . GLU A 1 100 ? -2.562 4.285 -5.270 1.00 86.88 100 GLU A CA 1
ATOM 764 C C . GLU A 1 100 ? -2.526 3.374 -6.514 1.00 86.88 100 GLU A C 1
ATOM 766 O O . GLU A 1 100 ? -1.440 3.129 -7.047 1.00 86.88 100 GLU A O 1
ATOM 771 N N . LEU A 1 101 ? -3.674 2.862 -6.989 1.00 87.88 101 LEU A N 1
ATOM 772 C CA . LEU A 1 101 ? -3.727 1.868 -8.073 1.00 87.88 101 LEU A CA 1
ATOM 773 C C . LEU A 1 101 ? -3.004 2.306 -9.359 1.00 87.88 101 LEU A C 1
ATOM 775 O O . LEU A 1 101 ? -2.198 1.511 -9.849 1.00 87.88 101 LEU A O 1
ATOM 779 N N . PRO A 1 102 ? -3.214 3.521 -9.910 1.00 87.25 102 PRO A N 1
ATOM 780 C CA . PRO A 1 102 ? -2.563 3.908 -11.162 1.00 87.25 102 PRO A CA 1
ATOM 781 C C . PRO A 1 102 ? -1.036 3.923 -11.056 1.00 87.25 102 PRO A C 1
ATOM 783 O O . PRO A 1 102 ? -0.351 3.336 -11.894 1.00 87.25 102 PRO A O 1
ATOM 786 N N . ALA A 1 103 ? -0.486 4.519 -9.993 1.00 86.56 103 ALA A N 1
ATOM 787 C CA . ALA A 1 103 ? 0.957 4.529 -9.764 1.00 86.56 103 ALA A CA 1
ATOM 788 C C . ALA A 1 103 ? 1.519 3.110 -9.562 1.00 86.56 103 ALA A C 1
ATOM 790 O O . ALA A 1 103 ? 2.553 2.761 -10.137 1.00 86.56 103 ALA A O 1
ATOM 791 N N . ARG A 1 104 ? 0.822 2.261 -8.792 1.00 87.75 104 ARG A N 1
ATOM 792 C CA . ARG A 1 104 ? 1.213 0.856 -8.576 1.00 87.75 104 ARG A CA 1
ATOM 793 C C . ARG A 1 104 ? 1.226 0.059 -9.879 1.00 87.75 104 ARG A C 1
ATOM 795 O O . ARG A 1 104 ? 2.155 -0.718 -10.092 1.00 87.75 104 ARG A O 1
ATOM 802 N N . LEU A 1 105 ? 0.237 0.267 -10.747 1.00 89.19 105 LEU A N 1
ATOM 803 C CA . LEU A 1 105 ? 0.162 -0.385 -12.053 1.00 89.19 105 LEU A CA 1
ATOM 804 C C . LEU A 1 105 ? 1.347 0.011 -12.940 1.00 89.19 105 LEU A C 1
ATOM 806 O O . LEU A 1 105 ? 1.977 -0.862 -13.531 1.00 89.19 105 LEU A O 1
ATOM 810 N N . VAL A 1 106 ? 1.702 1.298 -12.983 1.00 88.25 106 VAL A N 1
ATOM 811 C CA . VAL A 1 106 ? 2.872 1.770 -13.743 1.00 88.25 106 VAL A CA 1
ATOM 812 C C . VAL A 1 106 ? 4.160 1.130 -13.224 1.00 88.25 106 VAL A C 1
ATOM 814 O O . VAL A 1 106 ? 4.931 0.591 -14.016 1.00 88.25 106 VAL A O 1
ATOM 817 N N . ILE A 1 107 ? 4.377 1.118 -11.905 1.00 89.56 107 ILE A N 1
ATOM 818 C CA . ILE A 1 107 ? 5.552 0.467 -11.300 1.00 89.56 107 ILE A CA 1
ATOM 819 C C . ILE A 1 107 ? 5.580 -1.024 -11.651 1.00 89.56 107 ILE A C 1
ATOM 821 O O . ILE A 1 107 ? 6.623 -1.537 -12.054 1.00 89.56 107 ILE A O 1
ATOM 825 N N . PHE A 1 108 ? 4.445 -1.718 -11.540 1.00 91.81 108 PHE A N 1
ATOM 826 C CA . PHE A 1 108 ? 4.334 -3.128 -11.909 1.00 91.81 108 PHE A CA 1
ATOM 827 C C . PHE A 1 108 ? 4.731 -3.367 -13.371 1.00 91.81 108 PHE A C 1
ATOM 829 O O . PHE A 1 108 ? 5.546 -4.247 -13.641 1.00 91.81 108 PHE A O 1
ATOM 836 N N . VAL A 1 109 ? 4.220 -2.557 -14.302 1.00 92.06 109 VAL A N 1
ATOM 837 C CA . VAL A 1 109 ? 4.551 -2.660 -15.731 1.00 92.06 109 VAL A CA 1
ATOM 838 C C . VAL A 1 109 ? 6.037 -2.393 -15.976 1.00 92.06 109 VAL A C 1
ATOM 840 O O . VAL A 1 109 ? 6.677 -3.165 -16.687 1.00 92.06 109 VAL A O 1
ATOM 843 N N . VAL A 1 110 ? 6.621 -1.362 -15.357 1.00 91.50 110 VAL A N 1
ATOM 844 C CA . VAL A 1 110 ? 8.061 -1.065 -15.476 1.00 91.50 110 VAL A CA 1
ATOM 845 C C . VAL A 1 110 ? 8.906 -2.238 -14.980 1.00 91.50 110 VAL A C 1
ATOM 847 O O . VAL A 1 110 ? 9.845 -2.650 -15.661 1.00 91.50 110 VAL A O 1
ATOM 850 N N . LEU A 1 111 ? 8.562 -2.812 -13.824 1.00 93.25 111 LEU A N 1
ATOM 851 C CA . LEU A 1 111 ? 9.267 -3.968 -13.267 1.00 93.25 111 LEU A CA 1
ATOM 852 C C . LEU A 1 111 ? 9.106 -5.216 -14.144 1.00 93.25 111 LEU A C 1
ATOM 854 O O . LEU A 1 111 ? 10.077 -5.947 -14.344 1.00 93.25 111 LEU A O 1
ATOM 858 N N . LEU A 1 112 ? 7.916 -5.440 -14.706 1.00 95.75 112 LEU A N 1
ATOM 859 C CA . LEU A 1 112 ? 7.663 -6.529 -15.646 1.00 95.75 112 LEU A CA 1
ATOM 860 C C . LEU A 1 112 ? 8.540 -6.380 -16.896 1.00 95.75 112 LEU A C 1
ATOM 862 O O . LEU A 1 112 ? 9.274 -7.307 -17.236 1.00 95.75 112 LEU A O 1
ATOM 866 N N . VAL A 1 113 ? 8.540 -5.206 -17.528 1.00 95.88 113 VAL A N 1
ATOM 867 C CA . VAL A 1 113 ? 9.384 -4.916 -18.698 1.00 95.88 113 VAL A CA 1
ATOM 868 C C . VAL A 1 113 ? 10.863 -5.088 -18.358 1.00 95.88 113 VAL A C 1
ATOM 870 O O . VAL A 1 113 ? 11.574 -5.791 -19.075 1.00 95.88 113 VAL A O 1
ATOM 873 N N . ALA A 1 114 ? 11.325 -4.532 -17.236 1.00 95.56 114 ALA A N 1
ATOM 874 C CA . ALA A 1 114 ? 12.704 -4.688 -16.785 1.00 95.56 114 ALA A CA 1
ATOM 875 C C . ALA A 1 114 ? 13.080 -6.168 -16.594 1.00 95.56 114 ALA A C 1
ATOM 877 O O . ALA A 1 114 ? 14.154 -6.595 -17.019 1.00 95.56 114 ALA A O 1
ATOM 878 N N . SER A 1 115 ? 12.186 -6.974 -16.011 1.00 96.19 115 SER A N 1
ATOM 879 C CA . SER A 1 115 ? 12.413 -8.410 -15.805 1.00 96.19 115 SER A CA 1
ATOM 880 C C . SER A 1 115 ? 12.570 -9.175 -17.124 1.00 96.19 115 SER A C 1
ATOM 882 O O . SER A 1 115 ? 13.467 -10.016 -17.243 1.00 96.19 115 SER A O 1
ATOM 884 N N . VAL A 1 116 ? 11.763 -8.833 -18.133 1.00 97.19 116 VAL A N 1
ATOM 885 C CA . VAL A 1 116 ? 11.831 -9.415 -19.479 1.00 97.19 116 VAL A CA 1
ATOM 886 C C . VAL A 1 116 ? 13.125 -8.991 -20.174 1.00 97.19 116 VAL A C 1
ATOM 888 O O . VAL A 1 116 ? 13.849 -9.847 -20.680 1.00 97.19 116 VAL A O 1
ATOM 891 N N . VAL A 1 117 ? 13.475 -7.702 -20.131 1.00 96.44 117 VAL A N 1
ATOM 892 C CA . VAL A 1 117 ? 14.720 -7.173 -20.717 1.00 96.44 117 VAL A CA 1
ATOM 893 C C . VAL A 1 117 ? 15.950 -7.849 -20.102 1.00 96.44 117 VAL A C 1
ATOM 895 O O . VAL A 1 117 ? 16.842 -8.291 -20.825 1.00 96.44 117 VAL A O 1
ATOM 898 N N . LEU A 1 118 ? 15.989 -8.022 -18.777 1.00 96.19 118 LEU A N 1
ATOM 899 C CA . LEU A 1 118 ? 17.079 -8.744 -18.111 1.00 96.19 118 LEU A CA 1
ATOM 900 C C . LEU A 1 118 ? 17.096 -10.240 -18.450 1.00 96.19 118 LEU A C 1
ATOM 902 O O . LEU A 1 118 ? 18.168 -10.844 -18.515 1.00 96.19 118 LEU A O 1
ATOM 906 N N . ALA A 1 119 ? 15.939 -10.875 -18.650 1.00 96.31 119 ALA A N 1
ATOM 907 C CA . ALA A 1 119 ? 15.884 -12.261 -19.108 1.00 96.31 119 ALA A CA 1
ATOM 908 C C . ALA A 1 119 ? 16.488 -12.407 -20.513 1.00 96.31 119 ALA A C 1
ATOM 910 O O . ALA A 1 119 ? 17.338 -13.274 -20.711 1.00 96.31 119 ALA A O 1
ATOM 911 N N . VAL A 1 120 ? 16.135 -11.513 -21.440 1.00 95.50 120 VAL A N 1
ATOM 912 C CA . VAL A 1 120 ? 16.707 -11.451 -22.794 1.00 95.50 120 VAL A CA 1
ATOM 913 C C . VAL A 1 120 ? 18.217 -11.199 -22.743 1.00 95.50 120 VAL A C 1
ATOM 915 O O . VAL A 1 120 ? 18.986 -11.946 -23.349 1.00 95.50 120 VAL A O 1
ATOM 918 N N . GLY A 1 121 ? 18.667 -10.227 -21.945 1.00 95.44 121 GLY A N 1
ATOM 919 C CA . GLY A 1 121 ? 20.093 -9.944 -21.760 1.00 95.44 121 GLY A CA 1
ATOM 920 C C . GLY A 1 121 ? 20.878 -11.157 -21.253 1.00 95.44 121 GLY A C 1
ATOM 921 O O . GLY A 1 121 ? 21.951 -11.463 -21.773 1.00 95.44 121 GLY A O 1
ATOM 922 N N . ARG A 1 122 ? 20.317 -11.921 -20.303 1.00 95.19 122 ARG A N 1
ATOM 923 C CA . ARG A 1 122 ? 20.923 -13.176 -19.821 1.00 95.19 122 ARG A CA 1
ATOM 924 C C . ARG A 1 122 ? 21.043 -14.238 -20.915 1.00 95.19 122 ARG A C 1
ATOM 926 O O . ARG A 1 122 ? 22.015 -14.988 -20.898 1.00 95.19 122 ARG A O 1
ATOM 933 N N . VAL A 1 123 ? 20.095 -14.317 -21.852 1.00 96.00 123 VAL A N 1
ATOM 934 C CA . VAL A 1 123 ? 20.191 -15.232 -23.002 1.00 96.00 123 VAL A CA 1
ATOM 935 C C . VAL A 1 123 ? 21.362 -14.829 -23.899 1.00 96.00 123 VAL A C 1
ATOM 937 O O . VAL A 1 123 ? 22.207 -15.670 -24.186 1.00 96.00 123 VAL A O 1
ATOM 940 N N . PHE A 1 124 ? 21.484 -13.552 -24.265 1.00 94.38 124 PHE A N 1
ATOM 941 C CA . PHE A 1 124 ? 22.596 -13.076 -25.100 1.00 94.38 124 PHE A CA 1
ATOM 942 C C . PHE A 1 124 ? 23.973 -13.299 -24.467 1.00 94.38 124 PHE A C 1
ATOM 944 O O . PHE A 1 124 ? 24.902 -13.717 -25.160 1.00 94.38 124 PHE A O 1
ATOM 951 N N . LEU A 1 125 ? 24.092 -13.100 -23.151 1.00 93.38 125 LEU A N 1
ATOM 952 C CA . LEU A 1 125 ? 25.327 -13.388 -22.417 1.00 93.38 125 LEU A CA 1
ATOM 953 C C . LEU A 1 125 ? 25.728 -14.866 -22.501 1.00 93.38 125 LEU A C 1
ATOM 955 O O . LEU A 1 125 ? 26.908 -15.163 -22.662 1.00 93.38 125 LEU A O 1
ATOM 959 N N . ARG A 1 126 ? 24.764 -15.798 -22.452 1.00 94.94 126 ARG A N 1
ATOM 960 C CA . ARG A 1 126 ? 25.042 -17.242 -22.590 1.00 94.94 126 ARG A CA 1
ATOM 961 C C . ARG A 1 126 ? 25.602 -17.615 -23.961 1.00 94.94 126 ARG A C 1
ATOM 963 O O . ARG A 1 126 ? 26.372 -18.562 -24.049 1.00 94.94 126 ARG A O 1
ATOM 970 N N . PHE A 1 127 ? 25.242 -16.870 -25.003 1.00 95.12 127 PHE A N 1
ATOM 971 C CA . PHE A 1 127 ? 25.753 -17.058 -26.364 1.00 95.12 127 PHE A CA 1
ATOM 972 C C . PHE A 1 127 ? 26.985 -16.188 -26.677 1.00 95.12 127 PHE A C 1
ATOM 974 O O . PHE A 1 127 ? 27.360 -16.045 -27.836 1.00 95.12 127 PHE A O 1
ATOM 981 N N . GLY A 1 128 ? 27.625 -15.593 -25.662 1.00 93.00 128 GLY A N 1
ATOM 982 C CA . GLY A 1 128 ? 28.871 -14.833 -25.816 1.00 93.00 128 GLY A CA 1
ATOM 983 C C . GLY A 1 128 ? 28.704 -13.387 -26.296 1.00 93.00 128 GLY A C 1
ATOM 984 O O . GLY A 1 128 ? 29.699 -12.686 -26.472 1.00 93.00 128 GLY A O 1
ATOM 985 N N . ASN A 1 129 ? 27.474 -12.889 -26.469 1.00 94.44 129 ASN A N 1
ATOM 986 C CA . ASN A 1 129 ? 27.236 -11.508 -26.892 1.00 94.44 129 ASN A CA 1
ATOM 987 C C . ASN A 1 129 ? 27.161 -10.560 -25.683 1.00 94.44 129 ASN A C 1
ATOM 989 O O . ASN A 1 129 ? 26.083 -10.176 -25.215 1.00 94.44 129 ASN A O 1
ATOM 993 N N . ALA A 1 130 ? 28.337 -10.183 -25.176 1.00 93.19 130 ALA A N 1
ATOM 994 C CA . ALA A 1 130 ? 28.482 -9.296 -24.023 1.00 93.19 130 ALA A CA 1
ATOM 995 C C . ALA A 1 130 ? 27.886 -7.898 -24.256 1.00 93.19 130 ALA A C 1
ATOM 997 O O . ALA A 1 130 ? 27.230 -7.359 -23.366 1.00 93.19 130 ALA A O 1
ATOM 998 N N . VAL A 1 131 ? 28.057 -7.336 -25.458 1.00 95.50 131 VAL A N 1
ATOM 999 C CA . VAL A 1 131 ? 27.558 -5.996 -25.811 1.00 95.50 131 VAL A CA 1
ATOM 1000 C C . VAL A 1 131 ? 26.042 -5.918 -25.631 1.00 95.50 131 VAL A C 1
ATOM 1002 O O . VAL A 1 131 ? 25.550 -5.027 -24.939 1.00 95.50 131 VAL A O 1
ATOM 1005 N N . MET A 1 132 ? 25.298 -6.883 -26.182 1.00 93.25 132 MET A N 1
ATOM 1006 C CA . MET A 1 132 ? 23.838 -6.917 -26.049 1.00 93.25 132 MET A CA 1
ATOM 1007 C C . MET A 1 132 ? 23.393 -7.179 -24.601 1.00 93.25 132 MET A C 1
ATOM 1009 O O . MET A 1 132 ? 22.428 -6.578 -24.124 1.00 93.25 132 MET A O 1
ATOM 1013 N N . GLY A 1 133 ? 24.119 -8.034 -23.874 1.00 93.75 133 GLY A N 1
ATOM 1014 C CA . GLY A 1 133 ? 23.874 -8.280 -22.453 1.00 93.75 133 GLY A CA 1
ATOM 1015 C C . GLY A 1 133 ? 23.959 -7.009 -21.603 1.00 93.75 133 GLY A C 1
ATOM 1016 O O . GLY A 1 133 ? 23.038 -6.712 -20.838 1.00 93.75 133 GLY A O 1
ATOM 1017 N N . PHE A 1 134 ? 25.024 -6.223 -21.778 1.00 94.38 134 PHE A N 1
ATOM 1018 C CA . PHE A 1 134 ? 25.194 -4.947 -21.078 1.00 94.38 134 PHE A CA 1
ATOM 1019 C C . PHE A 1 134 ? 24.215 -3.871 -21.559 1.00 94.38 134 PHE A C 1
ATOM 1021 O O . PHE A 1 134 ? 23.720 -3.102 -20.734 1.00 94.38 134 PHE A O 1
ATOM 1028 N N . ALA A 1 135 ? 23.859 -3.847 -22.848 1.00 95.75 135 ALA A N 1
ATOM 1029 C CA . ALA A 1 135 ? 22.834 -2.938 -23.363 1.00 95.75 135 ALA A CA 1
ATOM 1030 C C . ALA A 1 135 ? 21.478 -3.151 -22.664 1.00 95.75 135 ALA A C 1
ATOM 1032 O O . ALA A 1 135 ? 20.832 -2.181 -22.269 1.00 95.75 135 ALA A O 1
ATOM 1033 N N . CYS A 1 136 ? 21.081 -4.405 -22.414 1.00 95.88 136 CYS A N 1
ATOM 1034 C CA . CYS A 1 136 ? 19.857 -4.724 -21.668 1.00 95.88 136 CYS A CA 1
ATOM 1035 C C . CYS A 1 136 ? 19.893 -4.187 -20.225 1.00 95.88 136 CYS A C 1
ATOM 1037 O O . CYS A 1 136 ? 18.889 -3.677 -19.728 1.00 95.88 136 CYS A O 1
ATOM 1039 N N . ILE A 1 137 ? 21.050 -4.255 -19.557 1.00 95.38 137 ILE A N 1
ATOM 1040 C CA . ILE A 1 137 ? 21.236 -3.652 -18.226 1.00 95.38 137 ILE A CA 1
ATOM 1041 C C . ILE A 1 137 ? 21.095 -2.128 -18.314 1.00 95.38 137 ILE A C 1
ATOM 1043 O O . ILE A 1 137 ? 20.379 -1.539 -17.507 1.00 95.38 137 ILE A O 1
ATOM 1047 N N . GLY A 1 138 ? 21.711 -1.497 -19.318 1.00 96.00 138 GLY A N 1
ATOM 1048 C CA . GLY A 1 138 ? 21.584 -0.060 -19.567 1.00 96.00 138 GLY A CA 1
ATOM 1049 C C . GLY A 1 138 ? 20.129 0.385 -19.738 1.00 96.00 138 GLY A C 1
ATOM 1050 O O . GLY A 1 138 ? 19.706 1.342 -19.094 1.00 96.00 138 GLY A O 1
ATOM 1051 N N . VAL A 1 139 ? 19.332 -0.355 -20.516 1.00 96.25 139 VAL A N 1
ATOM 1052 C CA . VAL A 1 139 ? 17.889 -0.092 -20.681 1.00 96.25 139 VAL A CA 1
ATOM 1053 C C . VAL A 1 139 ? 17.156 -0.137 -19.339 1.00 96.25 139 VAL A C 1
ATOM 1055 O O . VAL A 1 139 ? 16.360 0.750 -19.041 1.00 96.25 139 VAL A O 1
ATOM 1058 N N . VAL A 1 140 ? 17.442 -1.130 -18.496 1.00 96.56 140 VAL A N 1
ATOM 1059 C CA . VAL A 1 140 ? 16.812 -1.261 -17.171 1.00 96.56 140 VAL A CA 1
ATOM 1060 C C . VAL A 1 140 ? 17.203 -0.109 -16.246 1.00 96.56 140 VAL A C 1
ATOM 1062 O O . VAL A 1 140 ? 16.351 0.406 -15.524 1.00 96.56 140 VAL A O 1
ATOM 1065 N N . VAL A 1 141 ? 18.462 0.336 -16.294 1.00 96.25 141 VAL A N 1
ATOM 1066 C CA . VAL A 1 141 ? 18.919 1.513 -15.541 1.00 96.25 141 VAL A CA 1
ATOM 1067 C C . VAL A 1 141 ? 18.175 2.766 -16.002 1.00 96.25 141 VAL A C 1
ATOM 1069 O O . VAL A 1 141 ? 17.661 3.499 -15.161 1.00 96.25 141 VAL A O 1
ATOM 1072 N N . VAL A 1 142 ? 18.044 2.986 -17.314 1.00 96.00 142 VAL A N 1
ATOM 1073 C CA . VAL A 1 142 ? 17.295 4.127 -17.868 1.00 96.00 142 VAL A CA 1
ATOM 1074 C C . VAL A 1 142 ? 15.823 4.083 -17.449 1.00 96.00 142 VAL A C 1
ATOM 1076 O O . VAL A 1 142 ? 15.293 5.098 -17.003 1.00 96.00 142 VAL A O 1
ATOM 1079 N N . LEU A 1 143 ? 15.176 2.913 -17.513 1.00 93.44 143 LEU A N 1
ATOM 1080 C CA . LEU A 1 143 ? 13.800 2.731 -17.033 1.00 93.44 143 LEU A CA 1
ATOM 1081 C C . LEU A 1 143 ? 13.670 3.043 -15.536 1.00 93.44 143 LEU A C 1
ATOM 1083 O O . LEU A 1 143 ? 12.711 3.697 -15.126 1.00 93.44 143 LEU A O 1
ATOM 1087 N N . GLY A 1 144 ? 14.640 2.616 -14.725 1.00 92.44 144 GLY A N 1
ATOM 1088 C CA . GLY A 1 144 ? 14.685 2.915 -13.294 1.00 92.44 144 GLY A CA 1
ATOM 1089 C C . GLY A 1 144 ? 14.846 4.409 -13.006 1.00 92.44 144 GLY A C 1
ATOM 1090 O O . GLY A 1 144 ? 14.117 4.954 -12.179 1.00 92.44 144 GLY A O 1
ATOM 1091 N N . VAL A 1 145 ? 15.749 5.089 -13.720 1.00 94.06 145 VAL A N 1
ATOM 1092 C CA . VAL A 1 145 ? 15.947 6.546 -13.615 1.00 94.06 145 VAL A CA 1
ATOM 1093 C C . VAL A 1 145 ? 14.686 7.295 -14.037 1.00 94.06 145 VAL A C 1
ATOM 1095 O O . VAL A 1 145 ? 14.266 8.218 -13.343 1.00 94.06 145 VAL A O 1
ATOM 1098 N N . PHE A 1 146 ? 14.045 6.877 -15.128 1.00 91.31 146 PHE A N 1
ATOM 1099 C CA . PHE A 1 146 ? 12.788 7.466 -15.578 1.00 91.31 146 PHE A CA 1
ATOM 1100 C C . PHE A 1 146 ? 11.673 7.294 -14.537 1.00 91.31 146 PHE A C 1
ATOM 1102 O O . PHE A 1 146 ? 11.001 8.265 -14.194 1.00 91.31 146 PHE A O 1
ATOM 1109 N N . ALA A 1 147 ? 11.510 6.091 -13.974 1.00 90.06 147 ALA A N 1
ATOM 1110 C CA . ALA A 1 147 ? 10.532 5.840 -12.915 1.00 90.06 147 ALA A CA 1
ATOM 1111 C C . ALA A 1 147 ? 10.795 6.706 -11.671 1.00 90.06 147 ALA A C 1
ATOM 1113 O O . ALA A 1 147 ? 9.854 7.231 -11.076 1.00 90.06 147 ALA A O 1
ATOM 1114 N N . LEU A 1 148 ? 12.068 6.903 -11.312 1.00 90.62 148 LEU A N 1
ATOM 1115 C CA . LEU A 1 148 ? 12.472 7.762 -10.202 1.00 90.62 148 LEU A CA 1
ATOM 1116 C C . LEU A 1 148 ? 12.193 9.244 -10.468 1.00 90.62 148 LEU A C 1
ATOM 1118 O O . LEU A 1 14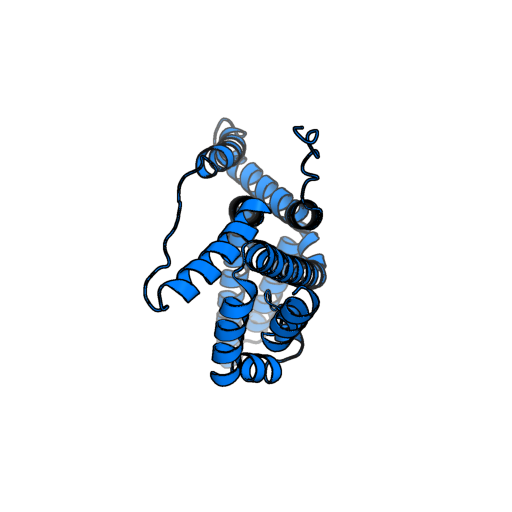8 ? 11.733 9.949 -9.575 1.00 90.62 148 LEU A O 1
ATOM 1122 N N . ALA A 1 149 ? 12.442 9.714 -11.690 1.00 88.06 149 ALA A N 1
ATOM 1123 C CA . ALA A 1 149 ? 12.136 11.082 -12.093 1.00 88.06 149 ALA A CA 1
ATOM 1124 C C . ALA A 1 149 ? 10.620 11.341 -12.103 1.00 88.06 149 ALA A C 1
ATOM 1126 O O . ALA A 1 149 ? 10.173 12.401 -11.672 1.00 88.06 149 ALA A O 1
ATOM 1127 N N . ALA A 1 150 ? 9.827 10.359 -12.544 1.00 85.69 150 ALA A N 1
ATOM 1128 C CA . ALA A 1 150 ? 8.368 10.436 -12.549 1.00 85.69 150 ALA A CA 1
ATOM 1129 C C . ALA A 1 150 ? 7.755 10.340 -11.138 1.00 85.69 150 ALA A C 1
ATOM 1131 O O . ALA A 1 150 ? 6.713 10.940 -10.868 1.00 85.69 150 ALA A O 1
ATOM 1132 N N . SER A 1 151 ? 8.388 9.595 -10.226 1.00 88.25 151 SER A N 1
ATOM 1133 C CA . SER A 1 151 ? 7.956 9.464 -8.832 1.00 88.25 151 SER A CA 1
ATOM 1134 C C . SER A 1 151 ? 9.159 9.459 -7.874 1.00 88.25 151 SER A C 1
ATOM 1136 O O . SER A 1 151 ? 9.641 8.397 -7.466 1.00 88.25 151 SER A O 1
ATOM 1138 N N . PRO A 1 152 ? 9.636 10.646 -7.447 1.00 88.25 152 PRO A N 1
ATOM 1139 C CA . PRO A 1 152 ? 10.782 10.761 -6.534 1.00 88.25 152 PRO A CA 1
ATOM 1140 C C . PRO A 1 152 ? 10.549 10.079 -5.179 1.00 88.25 152 PRO A C 1
ATOM 1142 O O . PRO A 1 152 ? 11.481 9.630 -4.510 1.00 88.25 152 PRO A O 1
ATOM 1145 N N . TRP A 1 153 ? 9.282 9.947 -4.788 1.00 87.44 153 TRP A N 1
ATOM 1146 C CA . TRP A 1 153 ? 8.838 9.320 -3.545 1.00 87.44 153 TRP A CA 1
ATOM 1147 C C . TRP A 1 153 ? 9.165 7.826 -3.453 1.00 87.44 153 TRP A C 1
ATOM 1149 O O . TRP A 1 153 ? 9.135 7.271 -2.355 1.00 87.44 153 TRP A O 1
ATOM 1159 N N . LEU A 1 154 ? 9.544 7.178 -4.562 1.00 86.69 154 LEU A N 1
ATOM 1160 C CA . LEU A 1 154 ? 10.062 5.807 -4.554 1.00 86.69 154 LEU A CA 1
ATOM 1161 C C . LEU A 1 154 ? 11.262 5.641 -3.607 1.00 86.69 154 LEU A C 1
ATOM 1163 O O . LEU A 1 154 ? 11.405 4.588 -2.983 1.00 86.69 154 LEU A O 1
ATOM 1167 N N . LEU A 1 155 ? 12.071 6.692 -3.420 1.00 89.62 155 LEU A N 1
ATOM 1168 C CA . LEU A 1 155 ? 13.182 6.697 -2.458 1.00 89.62 155 LEU A CA 1
ATOM 1169 C C . LEU A 1 155 ? 12.719 6.610 -1.001 1.00 89.62 155 LEU A C 1
ATOM 1171 O O . LEU A 1 155 ? 13.470 6.149 -0.146 1.00 89.62 155 LEU A O 1
ATOM 1175 N N . LEU A 1 156 ? 11.487 7.035 -0.711 1.00 89.50 156 LEU A N 1
ATOM 1176 C CA . LEU A 1 156 ? 10.923 7.020 0.637 1.00 89.50 156 LEU A CA 1
ATOM 1177 C C . LEU A 1 156 ? 10.233 5.697 0.977 1.00 89.50 156 LEU A C 1
ATOM 1179 O O . LEU A 1 156 ? 9.938 5.464 2.145 1.00 89.50 156 LEU A O 1
ATOM 1183 N N . VAL A 1 157 ? 10.005 4.801 0.011 1.00 87.38 157 VAL A N 1
ATOM 1184 C CA . VAL A 1 157 ? 9.339 3.502 0.241 1.00 87.38 157 VAL A CA 1
ATOM 1185 C C . VAL A 1 157 ? 9.969 2.689 1.386 1.00 87.38 157 VAL A C 1
ATOM 1187 O O . VAL A 1 157 ? 9.208 2.170 2.209 1.00 87.38 157 VAL A O 1
ATOM 1190 N N . PRO A 1 158 ? 11.311 2.601 1.532 1.00 88.81 158 PRO A N 1
ATOM 1191 C CA . PRO A 1 158 ? 11.935 1.900 2.655 1.00 88.81 158 PRO A CA 1
ATOM 1192 C C . PRO A 1 158 ? 11.600 2.487 4.032 1.00 88.81 158 PRO A C 1
ATOM 1194 O O . PRO A 1 158 ? 11.732 1.782 5.026 1.00 88.81 158 PRO A O 1
ATOM 1197 N N . VAL A 1 159 ? 11.166 3.750 4.094 1.00 90.38 159 VAL A N 1
ATOM 1198 C CA . VAL A 1 159 ? 10.757 4.453 5.321 1.00 90.38 159 VAL A CA 1
ATOM 1199 C C . VAL A 1 159 ? 9.238 4.405 5.498 1.00 90.38 159 VAL A C 1
ATOM 1201 O O . VAL A 1 159 ? 8.752 4.075 6.579 1.00 90.38 159 VAL A O 1
ATOM 1204 N N . ILE A 1 160 ? 8.478 4.665 4.432 1.00 88.06 160 ILE A N 1
ATOM 1205 C CA . ILE A 1 160 ? 7.010 4.661 4.443 1.00 88.06 160 ILE A CA 1
ATOM 1206 C C . ILE A 1 160 ? 6.477 3.275 4.822 1.00 88.06 160 ILE A C 1
ATOM 1208 O O . ILE A 1 160 ? 5.571 3.176 5.646 1.00 88.06 160 ILE A O 1
ATOM 1212 N N . ALA A 1 161 ? 7.050 2.192 4.285 1.00 88.56 161 ALA A N 1
ATOM 1213 C CA . ALA A 1 161 ? 6.530 0.846 4.527 1.00 88.56 161 ALA A CA 1
ATOM 1214 C C . ALA A 1 161 ? 6.634 0.401 6.008 1.00 88.56 161 ALA A C 1
ATOM 1216 O O . ALA A 1 161 ? 5.630 -0.064 6.550 1.00 88.56 161 ALA A O 1
ATOM 1217 N N . PRO A 1 162 ? 7.766 0.587 6.720 1.00 90.81 162 PRO A N 1
ATOM 1218 C CA . PRO A 1 162 ? 7.816 0.382 8.168 1.00 90.81 162 PRO A CA 1
ATOM 1219 C C . PRO A 1 162 ? 6.870 1.291 8.960 1.00 90.81 162 PRO A C 1
ATOM 1221 O O . PRO A 1 162 ? 6.273 0.830 9.930 1.00 90.81 162 PRO A O 1
ATOM 1224 N N . LEU A 1 163 ? 6.693 2.556 8.565 1.00 89.94 163 LEU A N 1
ATOM 1225 C CA . LEU A 1 163 ? 5.761 3.467 9.242 1.00 89.94 163 LEU A CA 1
ATOM 1226 C C . LEU A 1 163 ? 4.299 3.013 9.089 1.00 89.94 163 LEU A C 1
ATOM 1228 O O . LEU A 1 163 ? 3.541 3.034 10.061 1.00 89.94 163 LEU A O 1
ATOM 1232 N N . LEU A 1 164 ? 3.916 2.524 7.906 1.00 87.06 164 LEU A N 1
ATOM 1233 C CA . LEU A 1 164 ? 2.614 1.890 7.672 1.00 87.06 164 LEU A CA 1
ATOM 1234 C C . LEU A 1 164 ? 2.455 0.592 8.482 1.00 87.06 164 LEU A C 1
ATOM 1236 O O . LEU A 1 164 ? 1.394 0.327 9.046 1.00 87.06 164 LEU A O 1
ATOM 1240 N N . ALA A 1 165 ? 3.516 -0.206 8.616 1.00 89.50 165 ALA A N 1
ATOM 1241 C CA . ALA A 1 165 ? 3.486 -1.390 9.473 1.00 89.50 165 ALA A CA 1
ATOM 1242 C C . ALA A 1 165 ? 3.319 -1.018 10.959 1.00 89.50 165 ALA A C 1
ATOM 1244 O O . ALA A 1 165 ? 2.604 -1.697 11.694 1.00 89.50 165 ALA A O 1
ATOM 1245 N N . LEU A 1 166 ? 3.938 0.076 11.416 1.00 89.69 166 LEU A N 1
ATOM 1246 C CA . LEU A 1 166 ? 3.780 0.572 12.783 1.00 89.69 166 LEU A CA 1
ATOM 1247 C C . LEU A 1 166 ? 2.368 1.095 13.050 1.00 89.69 166 LEU A C 1
ATOM 1249 O O . LEU A 1 166 ? 1.804 0.765 14.092 1.00 89.69 166 LEU A O 1
ATOM 1253 N N . THR A 1 167 ? 1.781 1.879 12.146 1.00 88.06 167 THR A N 1
ATOM 1254 C CA . THR A 1 167 ? 0.388 2.348 12.295 1.00 88.06 167 THR A CA 1
ATOM 1255 C C . THR A 1 167 ? -0.591 1.182 12.340 1.00 88.06 167 THR A C 1
ATOM 1257 O O . THR A 1 167 ? -1.417 1.130 13.249 1.00 88.06 167 THR A O 1
ATOM 1260 N N . SER A 1 168 ? -0.414 0.193 11.460 1.00 86.75 168 SER A N 1
ATOM 1261 C CA . SER A 1 168 ? -1.216 -1.037 11.447 1.00 86.75 168 SER A CA 1
ATOM 1262 C C . SER A 1 168 ? -1.161 -1.762 12.798 1.00 86.75 168 SER A C 1
ATOM 1264 O O . SER A 1 168 ? -2.193 -2.102 13.368 1.00 86.75 168 SER A O 1
ATOM 1266 N N . ARG A 1 169 ? 0.030 -1.895 13.399 1.00 91.00 169 ARG A N 1
ATOM 1267 C CA . ARG A 1 169 ? 0.182 -2.514 14.731 1.00 91.00 169 ARG A CA 1
ATOM 1268 C C . ARG A 1 169 ? -0.554 -1.760 15.830 1.00 91.00 169 ARG A C 1
ATOM 1270 O O . ARG A 1 169 ? -1.076 -2.382 16.752 1.00 91.00 169 ARG A O 1
ATOM 1277 N N . HIS A 1 170 ? -0.560 -0.430 15.769 1.00 88.75 170 HIS A N 1
ATOM 1278 C CA . HIS A 1 170 ? -1.300 0.383 16.731 1.00 88.75 170 HIS A CA 1
ATOM 1279 C C . HIS A 1 170 ? -2.813 0.239 16.543 1.00 88.75 170 HIS A C 1
ATOM 1281 O O . HIS A 1 170 ? -3.531 0.209 17.545 1.00 88.75 170 HIS A O 1
ATOM 1287 N N . ALA A 1 171 ? -3.281 0.105 15.297 1.00 87.06 171 ALA A N 1
ATOM 1288 C CA . ALA A 1 171 ? -4.684 -0.141 14.979 1.00 87.06 171 ALA A CA 1
ATOM 1289 C C . ALA A 1 171 ? -5.175 -1.467 15.585 1.00 87.06 171 ALA A C 1
ATOM 1291 O O . ALA A 1 171 ? -6.195 -1.476 16.267 1.00 87.06 171 ALA A O 1
ATOM 1292 N N . GLU A 1 172 ? -4.395 -2.544 15.456 1.00 90.38 172 GLU A N 1
ATOM 1293 C CA . GLU A 1 172 ? -4.693 -3.859 16.055 1.00 90.38 172 GLU A CA 1
ATOM 1294 C C . GLU A 1 172 ? -4.840 -3.787 17.582 1.00 90.38 172 GLU A C 1
ATOM 1296 O O . GLU A 1 172 ? -5.823 -4.252 18.150 1.00 90.38 172 GLU A O 1
ATOM 1301 N N . LEU A 1 173 ? -3.892 -3.131 18.266 1.00 91.44 173 LEU A N 1
ATOM 1302 C CA . LEU A 1 173 ? -3.935 -2.968 19.727 1.00 91.44 173 LEU A CA 1
ATOM 1303 C C . LEU A 1 173 ? -5.075 -2.055 20.200 1.00 91.44 173 LEU A C 1
ATOM 1305 O O . LEU A 1 173 ? -5.444 -2.064 21.378 1.00 91.44 173 LEU A O 1
ATOM 1309 N N . ARG A 1 174 ? -5.581 -1.184 19.326 1.00 89.38 174 ARG A N 1
ATOM 1310 C CA . ARG A 1 174 ? -6.765 -0.370 19.604 1.00 89.38 174 ARG A CA 1
ATOM 1311 C C . ARG A 1 174 ? -8.031 -1.205 19.435 1.00 89.38 174 ARG A C 1
ATOM 1313 O O . ARG A 1 174 ? -8.892 -1.140 20.305 1.00 89.38 174 ARG A O 1
ATOM 1320 N N . ALA A 1 175 ? -8.124 -1.991 18.368 1.00 88.19 175 ALA A N 1
ATOM 1321 C CA . ALA A 1 175 ? -9.240 -2.898 18.131 1.00 88.19 175 ALA A CA 1
ATOM 1322 C C . ALA A 1 175 ? -9.370 -3.950 19.249 1.00 88.19 175 ALA A C 1
ATOM 1324 O O . ALA A 1 175 ? -10.466 -4.168 19.759 1.00 88.19 175 ALA A O 1
ATOM 1325 N N . ASP A 1 176 ? -8.246 -4.494 19.729 1.00 92.94 176 ASP A N 1
ATOM 1326 C CA . ASP A 1 176 ? -8.194 -5.375 20.906 1.00 92.94 176 ASP A CA 1
ATOM 1327 C C . ASP A 1 176 ? -8.780 -4.713 22.161 1.00 92.94 176 ASP A C 1
ATOM 1329 O O . ASP A 1 176 ? -9.555 -5.330 22.890 1.00 92.94 176 ASP A O 1
ATOM 1333 N N . ARG A 1 177 ? -8.448 -3.437 22.402 1.00 90.56 177 ARG A N 1
ATOM 1334 C CA . ARG A 1 177 ? -8.994 -2.673 23.534 1.00 90.56 177 ARG A CA 1
ATOM 1335 C C . ARG A 1 177 ? -10.497 -2.458 23.416 1.00 90.56 177 ARG A C 1
ATOM 1337 O O . ARG A 1 177 ? -11.195 -2.657 24.400 1.00 90.56 177 ARG A O 1
ATOM 1344 N N . VAL A 1 178 ? -10.998 -2.123 22.227 1.00 89.44 178 VAL A N 1
ATOM 1345 C CA . VAL A 1 178 ? -12.446 -1.984 21.999 1.00 89.44 178 VAL A CA 1
ATOM 1346 C C . VAL A 1 178 ? -13.167 -3.310 22.259 1.00 89.44 178 VAL A C 1
ATOM 1348 O O . VAL A 1 178 ? -14.191 -3.326 22.936 1.00 89.44 178 VAL A O 1
ATOM 1351 N N . ALA A 1 179 ? -12.623 -4.436 21.791 1.00 90.38 179 ALA A N 1
ATOM 1352 C CA . ALA A 1 179 ? -13.198 -5.750 22.079 1.00 90.38 179 ALA A CA 1
ATOM 1353 C C . ALA A 1 179 ? -13.194 -6.069 23.588 1.00 90.38 179 ALA A C 1
ATOM 1355 O O . ALA A 1 179 ? -14.163 -6.629 24.104 1.00 90.38 179 ALA A O 1
ATOM 1356 N N . ALA A 1 180 ? -12.137 -5.679 24.308 1.00 91.69 180 ALA A N 1
ATOM 1357 C CA . ALA A 1 180 ? -12.057 -5.829 25.759 1.00 91.69 180 ALA A CA 1
ATOM 1358 C C . ALA A 1 180 ? -13.088 -4.965 26.503 1.00 91.69 180 ALA A C 1
ATOM 1360 O O . ALA A 1 180 ? -13.777 -5.483 27.379 1.00 91.69 180 ALA A O 1
ATOM 1361 N N . GLU A 1 181 ? -13.254 -3.697 26.112 1.00 89.94 181 GLU A N 1
ATOM 1362 C CA . GLU A 1 181 ? -14.272 -2.779 26.654 1.00 89.94 181 GLU A CA 1
ATOM 1363 C C . GLU A 1 181 ? -15.703 -3.302 26.434 1.00 89.94 181 GLU A C 1
ATOM 1365 O O . GLU A 1 181 ? -16.586 -3.068 27.256 1.00 89.94 181 GLU A O 1
ATOM 1370 N N . LEU A 1 182 ? -15.927 -4.060 25.356 1.00 88.38 182 LEU A N 1
ATOM 1371 C CA . LEU A 1 182 ? -17.192 -4.742 25.065 1.00 88.38 182 LEU A CA 1
ATOM 1372 C C . LEU A 1 182 ? -17.373 -6.068 25.833 1.00 88.38 182 LEU A C 1
ATOM 1374 O O . LEU A 1 182 ? -18.371 -6.758 25.630 1.00 88.38 182 LEU A O 1
ATOM 1378 N N . GLY A 1 183 ? -16.432 -6.437 26.708 1.00 90.12 183 GLY A N 1
ATOM 1379 C CA . GLY A 1 183 ? -16.493 -7.640 27.546 1.00 90.12 183 GLY A CA 1
ATOM 1380 C C . GLY A 1 183 ? -15.902 -8.904 26.912 1.00 90.12 183 GLY A C 1
ATOM 1381 O O . GLY A 1 183 ? -15.901 -9.961 27.542 1.00 90.12 183 GLY A O 1
ATOM 1382 N N . TYR A 1 184 ? -15.345 -8.820 25.700 1.00 91.75 184 TYR A N 1
ATOM 1383 C CA . TYR A 1 184 ? -14.786 -9.974 24.981 1.00 91.75 184 TYR A CA 1
ATOM 1384 C C . TYR A 1 184 ? -13.292 -10.211 25.244 1.00 91.75 184 TYR A C 1
ATOM 1386 O O . TYR A 1 184 ? -12.701 -11.114 24.652 1.00 91.75 184 TYR A O 1
ATOM 1394 N N . GLY A 1 185 ? -12.672 -9.445 26.146 1.00 92.06 185 GLY A N 1
ATOM 1395 C CA . GLY A 1 185 ? -11.241 -9.533 26.461 1.00 92.06 185 GLY A CA 1
ATOM 1396 C C . GLY A 1 185 ? -10.754 -10.955 26.788 1.00 92.06 185 GLY A C 1
ATOM 1397 O O . GLY A 1 185 ? -9.802 -11.409 26.151 1.00 92.06 185 GLY A O 1
ATOM 1398 N N . PRO A 1 186 ? -11.395 -11.695 27.717 1.00 93.06 186 PRO A N 1
ATOM 1399 C CA . PRO A 1 186 ? -11.009 -13.074 28.033 1.00 93.06 186 PRO A CA 1
ATOM 1400 C C . PRO A 1 186 ? -11.139 -14.028 26.838 1.00 93.06 186 PRO A C 1
ATOM 1402 O O . PRO A 1 186 ? -10.232 -14.807 26.563 1.00 93.06 186 PRO A O 1
ATOM 1405 N N . VAL A 1 187 ? -12.224 -13.912 26.066 1.00 91.44 187 VAL A N 1
ATOM 1406 C CA . VAL A 1 187 ? -12.457 -14.760 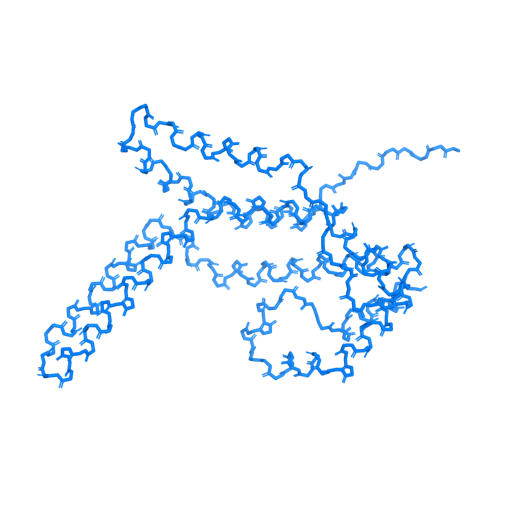24.886 1.00 91.44 187 VAL A CA 1
ATOM 1407 C C . VAL A 1 187 ? -11.416 -14.485 23.796 1.00 91.44 187 VAL A C 1
ATOM 1409 O O . VAL A 1 187 ? -10.940 -15.411 23.143 1.00 91.44 187 VAL A O 1
ATOM 1412 N N . LEU A 1 188 ? -11.014 -13.225 23.619 1.00 91.06 188 LEU A N 1
ATOM 1413 C CA . LEU A 1 188 ? -9.961 -12.849 22.679 1.00 91.06 188 LEU A CA 1
ATOM 1414 C C . LEU A 1 188 ? -8.587 -13.384 23.116 1.00 91.06 188 LEU A C 1
ATOM 1416 O O . LEU A 1 188 ? -7.801 -13.808 22.270 1.00 91.06 188 LEU A O 1
ATOM 1420 N N . GLN A 1 189 ? -8.309 -13.436 24.424 1.00 93.75 189 GLN A N 1
ATOM 1421 C CA . GLN A 1 189 ? -7.102 -14.091 24.941 1.00 93.75 189 GLN A CA 1
ATOM 1422 C C . GLN A 1 189 ? -7.084 -15.590 24.615 1.00 93.75 189 GLN A C 1
ATOM 1424 O O . GLN A 1 189 ? -6.045 -16.084 24.182 1.00 93.75 189 GLN A O 1
ATOM 1429 N N . ASP A 1 190 ? -8.216 -16.293 24.732 1.00 92.44 190 ASP A N 1
ATOM 1430 C CA . ASP A 1 190 ? -8.309 -17.713 24.360 1.00 92.44 190 ASP A CA 1
ATOM 1431 C C . ASP A 1 190 ? -8.026 -17.944 22.868 1.00 92.44 190 ASP A C 1
ATOM 1433 O O . ASP A 1 190 ? -7.409 -18.946 22.500 1.00 92.44 190 ASP A O 1
ATOM 1437 N N . VAL A 1 191 ? -8.460 -17.026 21.996 1.00 89.69 191 VAL A N 1
ATOM 1438 C CA . VAL A 1 191 ? -8.170 -17.083 20.552 1.00 89.69 191 VAL A CA 1
ATOM 1439 C C . VAL A 1 191 ? -6.681 -16.856 20.291 1.00 89.69 191 VAL A C 1
ATOM 1441 O O . VAL A 1 191 ? -6.051 -17.653 19.596 1.00 89.69 191 VAL A O 1
ATOM 1444 N N . LEU A 1 192 ? -6.089 -15.818 20.890 1.00 92.25 192 LEU A N 1
ATOM 1445 C CA . LEU A 1 192 ? -4.656 -15.536 20.750 1.00 92.25 192 LEU A CA 1
ATOM 1446 C C . LEU A 1 192 ? -3.795 -16.682 21.292 1.00 92.25 192 LEU A C 1
ATOM 1448 O O . LEU A 1 192 ? -2.765 -17.006 20.703 1.00 92.25 192 LEU A O 1
ATOM 1452 N N . GLN A 1 193 ? -4.223 -17.321 22.381 1.00 94.38 193 GLN A N 1
ATOM 1453 C CA . GLN A 1 193 ? -3.534 -18.468 22.961 1.00 94.38 193 GLN A CA 1
ATOM 1454 C C . GLN A 1 193 ? -3.524 -19.669 22.004 1.00 94.38 193 GLN A C 1
ATOM 1456 O O . GLN A 1 193 ? -2.494 -20.334 21.897 1.00 94.38 193 GLN A O 1
ATOM 1461 N N . ARG A 1 194 ? -4.620 -19.912 21.270 1.00 90.44 194 ARG A N 1
ATOM 1462 C CA . ARG A 1 194 ? -4.663 -20.948 20.220 1.00 90.44 194 ARG A CA 1
ATOM 1463 C C . ARG A 1 194 ? -3.690 -20.645 19.089 1.00 90.44 194 ARG A C 1
ATOM 1465 O O . ARG A 1 194 ? -2.917 -21.510 18.703 1.00 90.44 194 ARG A O 1
ATOM 1472 N N . TRP A 1 195 ? -3.644 -19.405 18.608 1.00 89.69 195 TRP A N 1
ATOM 1473 C CA . TRP A 1 195 ? -2.697 -19.035 17.549 1.00 89.69 195 TRP A CA 1
ATOM 1474 C C . TRP A 1 195 ? -1.233 -19.144 17.989 1.00 89.69 195 TRP A C 1
ATOM 1476 O O . TRP A 1 195 ? -0.364 -19.476 17.180 1.00 89.69 195 TRP A O 1
ATOM 1486 N N . ILE A 1 196 ? -0.946 -18.904 19.273 1.00 93.00 196 ILE A N 1
ATOM 1487 C CA . ILE A 1 196 ? 0.376 -19.179 19.847 1.00 93.00 196 ILE A CA 1
ATOM 1488 C C . ILE A 1 196 ? 0.659 -20.684 19.818 1.00 93.00 196 ILE A C 1
ATOM 1490 O O . ILE A 1 196 ? 1.735 -21.066 19.362 1.00 93.00 196 ILE A O 1
ATOM 1494 N N . SER A 1 197 ? -0.283 -21.536 20.246 1.00 91.31 197 SER A N 1
ATOM 1495 C CA . SER A 1 197 ? -0.096 -22.995 20.188 1.00 91.31 197 SER A CA 1
ATOM 1496 C C . SER A 1 197 ? 0.031 -23.533 18.761 1.00 91.31 197 SER A C 1
ATOM 1498 O O . SER A 1 197 ? 0.763 -24.493 18.545 1.00 91.31 197 SER A O 1
ATOM 1500 N N . ASP A 1 198 ? -0.595 -22.871 17.788 1.00 89.81 198 ASP A N 1
ATOM 1501 C CA . ASP A 1 198 ? -0.491 -23.194 16.360 1.00 89.81 198 ASP A CA 1
ATOM 1502 C C . ASP A 1 198 ? 0.838 -22.705 15.735 1.00 89.81 198 ASP A C 1
ATOM 1504 O O . ASP A 1 198 ? 1.102 -22.915 14.550 1.00 89.81 198 ASP A O 1
ATOM 1508 N N . GLY A 1 199 ? 1.706 -22.044 16.514 1.00 88.94 199 GLY A N 1
ATOM 1509 C CA . GLY A 1 199 ? 3.055 -21.654 16.098 1.00 88.94 199 GLY A CA 1
ATOM 1510 C C . GLY A 1 199 ? 3.143 -20.345 15.304 1.00 88.94 199 GLY A C 1
ATOM 1511 O O . GLY A 1 199 ? 4.166 -20.095 14.658 1.00 88.94 199 GLY A O 1
ATOM 1512 N N . HIS A 1 200 ? 2.121 -19.479 15.344 1.00 85.44 200 HIS A N 1
ATOM 1513 C CA . HIS A 1 200 ? 2.136 -18.192 14.624 1.00 85.44 200 HIS A CA 1
ATOM 1514 C C . HIS A 1 200 ? 3.277 -17.268 15.084 1.00 85.44 200 HIS A C 1
ATOM 1516 O O . HIS A 1 200 ? 3.939 -16.621 14.264 1.00 85.44 200 HIS A O 1
ATOM 1522 N N . ASP A 1 201 ? 3.545 -17.221 16.391 1.00 89.19 201 ASP A N 1
ATOM 1523 C CA . ASP A 1 201 ? 4.626 -16.402 16.947 1.00 89.19 201 ASP A CA 1
ATOM 1524 C C . ASP A 1 201 ? 6.011 -16.990 16.632 1.00 89.19 201 ASP A C 1
ATOM 1526 O O . ASP A 1 201 ? 6.940 -16.234 16.336 1.00 89.19 201 ASP A O 1
ATOM 1530 N N . ASP A 1 202 ? 6.139 -18.317 16.568 1.00 88.69 202 ASP A N 1
ATOM 1531 C CA . ASP A 1 202 ? 7.382 -18.980 16.165 1.00 88.69 202 ASP A CA 1
ATOM 1532 C C . ASP A 1 202 ? 7.674 -18.770 14.677 1.00 88.69 202 ASP A C 1
ATOM 1534 O O . ASP A 1 202 ? 8.812 -18.493 14.287 1.00 88.69 202 ASP A O 1
ATOM 1538 N N . ALA A 1 203 ? 6.644 -18.844 13.828 1.00 87.00 203 ALA A N 1
ATOM 1539 C CA . ALA A 1 203 ? 6.753 -18.513 12.411 1.00 87.00 203 ALA A CA 1
ATOM 1540 C C . ALA A 1 203 ? 7.228 -17.064 12.219 1.00 87.00 203 ALA A C 1
ATOM 1542 O O . ALA A 1 203 ? 8.111 -16.795 11.401 1.00 87.00 203 ALA A O 1
ATOM 1543 N N . ARG A 1 204 ? 6.714 -16.135 13.034 1.00 87.88 204 ARG A N 1
ATOM 1544 C CA . ARG A 1 204 ? 7.175 -14.744 13.055 1.00 87.88 204 ARG A CA 1
ATOM 1545 C C . ARG A 1 204 ? 8.613 -14.610 13.561 1.00 87.88 204 ARG A C 1
ATOM 1547 O O . ARG A 1 204 ? 9.359 -13.790 13.026 1.00 87.88 204 ARG A O 1
ATOM 1554 N N . ALA A 1 205 ? 9.006 -15.363 14.585 1.00 87.00 205 ALA A N 1
ATOM 1555 C CA . ALA A 1 205 ? 10.355 -15.318 15.147 1.00 87.00 205 ALA A CA 1
ATOM 1556 C C . ALA A 1 205 ? 11.408 -15.828 14.152 1.00 87.00 205 ALA A C 1
ATOM 1558 O O . ALA A 1 205 ? 12.482 -15.236 14.044 1.00 87.00 205 ALA A O 1
ATOM 1559 N N . ARG A 1 206 ? 11.066 -16.867 13.378 1.00 90.62 206 ARG A N 1
ATOM 1560 C CA . ARG A 1 206 ? 11.894 -17.392 12.279 1.00 90.62 206 ARG A CA 1
ATOM 1561 C C 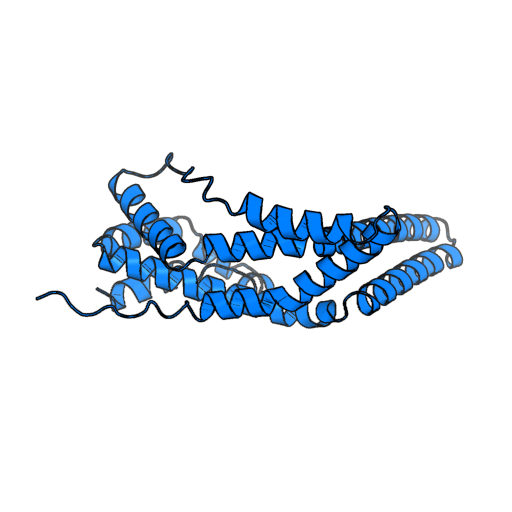. ARG A 1 206 ? 11.970 -16.450 11.074 1.00 90.62 206 ARG A C 1
ATOM 1563 O O . ARG A 1 206 ? 12.872 -16.588 10.250 1.00 90.62 206 ARG A O 1
ATOM 1570 N N . ALA A 1 207 ? 11.049 -15.495 10.950 1.00 88.75 207 ALA A N 1
ATOM 1571 C CA . ALA A 1 207 ? 11.067 -14.537 9.857 1.00 88.75 207 ALA A CA 1
ATOM 1572 C C . ALA A 1 207 ? 12.245 -13.553 9.994 1.00 88.75 207 ALA A C 1
ATOM 1574 O O . ALA A 1 207 ? 12.541 -13.038 11.076 1.00 88.75 207 ALA A O 1
ATOM 1575 N N . GLY A 1 208 ? 12.902 -13.247 8.872 1.00 90.56 208 GLY A N 1
ATOM 1576 C CA . GLY A 1 208 ? 14.022 -12.303 8.841 1.00 90.56 208 GLY A CA 1
ATOM 1577 C C . GLY A 1 208 ? 13.641 -10.898 9.327 1.00 90.56 208 GLY A C 1
ATOM 1578 O O . GLY A 1 208 ? 12.468 -10.512 9.327 1.00 90.56 208 GLY A O 1
ATOM 1579 N N . LEU A 1 209 ? 14.647 -10.093 9.694 1.00 90.00 209 LEU A N 1
ATOM 1580 C CA . LEU A 1 209 ? 14.457 -8.748 10.260 1.00 90.00 209 LEU A CA 1
ATOM 1581 C C . LEU A 1 209 ? 13.516 -7.876 9.414 1.00 90.00 209 LEU A C 1
ATOM 1583 O O . LEU A 1 209 ? 12.602 -7.257 9.952 1.00 90.00 209 LEU A O 1
ATOM 1587 N N . ARG A 1 210 ? 13.683 -7.890 8.085 1.00 89.62 210 ARG A N 1
ATOM 1588 C CA . ARG A 1 210 ? 12.829 -7.141 7.152 1.00 89.62 210 ARG A CA 1
ATOM 1589 C C . ARG A 1 210 ? 11.364 -7.575 7.223 1.00 89.62 210 ARG A C 1
ATOM 1591 O O . ARG A 1 210 ? 10.485 -6.724 7.287 1.00 89.62 210 ARG A O 1
ATOM 1598 N N . ALA A 1 211 ? 11.093 -8.879 7.245 1.00 87.44 211 ALA A N 1
ATOM 1599 C CA . ALA A 1 211 ? 9.731 -9.402 7.346 1.00 87.44 211 ALA A CA 1
ATOM 1600 C C . ALA A 1 211 ? 9.094 -9.022 8.692 1.00 87.44 211 ALA A C 1
ATOM 1602 O O . ALA A 1 211 ? 7.952 -8.569 8.740 1.00 87.44 211 ALA A O 1
ATOM 1603 N N . ARG A 1 212 ? 9.865 -9.094 9.782 1.00 87.75 212 ARG A N 1
ATOM 1604 C CA . ARG A 1 212 ? 9.422 -8.650 11.112 1.00 87.75 212 ARG A CA 1
ATOM 1605 C C . ARG A 1 212 ? 9.188 -7.145 11.192 1.00 87.75 212 ARG A C 1
ATOM 1607 O O . ARG A 1 212 ? 8.289 -6.729 11.915 1.00 87.75 212 ARG A O 1
ATOM 1614 N N . MET A 1 213 ? 9.967 -6.327 10.487 1.00 89.19 213 MET A N 1
ATOM 1615 C CA . MET A 1 213 ? 9.764 -4.874 10.407 1.00 89.19 213 MET A CA 1
ATOM 1616 C C . MET A 1 213 ? 8.511 -4.517 9.601 1.00 89.19 213 MET A C 1
ATOM 1618 O O . MET A 1 213 ? 7.763 -3.644 10.023 1.00 89.19 213 MET A O 1
ATOM 1622 N N . LEU A 1 214 ? 8.248 -5.226 8.501 1.00 88.31 214 LEU A N 1
ATOM 1623 C CA . LEU A 1 214 ? 7.114 -4.962 7.606 1.00 88.31 214 LEU A CA 1
ATOM 1624 C C . LEU A 1 214 ? 5.799 -5.631 8.032 1.00 88.31 214 LEU A C 1
ATOM 1626 O O . LEU A 1 214 ? 4.761 -5.360 7.441 1.00 88.31 214 LEU A O 1
ATOM 1630 N N . ALA A 1 215 ? 5.817 -6.494 9.049 1.00 87.12 215 ALA A N 1
ATOM 1631 C CA . ALA A 1 215 ? 4.606 -7.153 9.522 1.00 87.12 215 ALA A CA 1
ATOM 1632 C C . ALA A 1 215 ? 3.585 -6.146 10.084 1.00 87.12 215 ALA A C 1
ATOM 1634 O O . ALA A 1 215 ? 3.914 -5.380 10.998 1.00 87.12 215 ALA A O 1
ATOM 1635 N N . SER A 1 216 ? 2.353 -6.199 9.574 1.00 83.75 216 SER A N 1
ATOM 1636 C CA . SER A 1 216 ? 1.224 -5.334 9.953 1.00 83.75 216 SER A CA 1
ATOM 1637 C C . SER A 1 216 ? 0.664 -5.641 11.342 1.00 83.75 216 SER A C 1
ATOM 163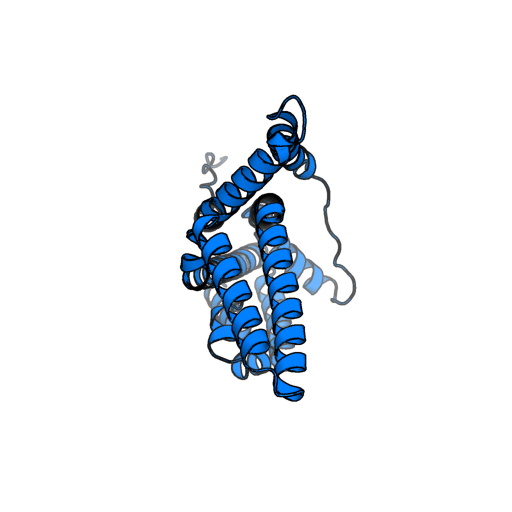9 O O . SER A 1 216 ? 0.236 -4.727 12.037 1.00 83.75 216 SER A O 1
ATOM 1641 N N . HIS A 1 217 ? 0.737 -6.897 11.788 1.00 85.88 217 HIS A N 1
ATOM 1642 C CA . HIS A 1 217 ? 0.238 -7.314 13.100 1.00 85.88 217 HIS A CA 1
ATOM 1643 C C . HIS A 1 217 ? 1.378 -7.398 14.131 1.00 85.88 217 HIS A C 1
ATOM 1645 O O . HIS A 1 217 ? 2.506 -7.781 13.773 1.00 85.88 217 HIS A O 1
ATOM 1651 N N . PRO A 1 218 ? 1.135 -7.060 15.413 1.00 90.75 218 PRO A N 1
ATOM 1652 C CA . PRO A 1 218 ? 2.026 -7.413 16.519 1.00 90.75 218 PRO A CA 1
ATOM 1653 C C . PRO A 1 218 ? 2.066 -8.937 16.736 1.00 90.75 218 PRO A C 1
ATOM 1655 O O . PRO A 1 218 ? 1.284 -9.669 16.137 1.00 90.75 218 PRO A O 1
ATOM 1658 N N . SER A 1 219 ? 2.972 -9.437 17.584 1.00 92.50 219 SER A N 1
ATOM 1659 C CA . SER A 1 219 ? 2.923 -10.853 17.986 1.00 92.50 219 SER A CA 1
ATOM 1660 C C . SER A 1 219 ? 1.696 -11.139 18.855 1.00 92.50 219 SER A C 1
ATOM 1662 O O . SER A 1 219 ? 1.232 -10.257 19.589 1.00 92.50 219 SER A O 1
ATOM 1664 N N . CYS A 1 220 ? 1.200 -12.374 18.809 1.00 92.69 220 CYS A N 1
ATOM 1665 C CA . CYS A 1 220 ? 0.060 -12.816 19.610 1.00 92.69 220 CYS A CA 1
ATOM 1666 C C . CYS A 1 220 ? 0.370 -12.665 21.105 1.00 92.69 220 CYS A C 1
ATOM 1668 O O . CYS A 1 220 ? -0.441 -12.114 21.851 1.00 92.69 220 CYS A O 1
ATOM 1670 N N . ALA A 1 221 ? 1.591 -13.012 21.526 1.00 93.00 221 ALA A N 1
ATOM 1671 C CA . ALA A 1 221 ? 2.059 -12.804 22.894 1.00 93.00 221 ALA A CA 1
ATOM 1672 C C . ALA A 1 221 ? 2.045 -11.321 23.314 1.00 93.00 221 ALA A C 1
ATOM 1674 O O . ALA A 1 221 ? 1.714 -10.998 24.456 1.00 93.00 221 ALA A O 1
ATOM 1675 N N . HIS A 1 222 ? 2.372 -10.399 22.398 1.00 94.19 222 HIS A N 1
ATOM 1676 C CA . HIS A 1 222 ? 2.320 -8.966 22.690 1.00 94.19 222 HIS A CA 1
ATOM 1677 C C . HIS A 1 222 ? 0.879 -8.473 22.858 1.00 94.19 222 HIS A C 1
ATOM 1679 O O . HIS A 1 222 ? 0.602 -7.754 23.818 1.00 94.19 222 HIS A O 1
ATOM 1685 N N . ARG A 1 223 ? -0.033 -8.879 21.965 1.00 94.62 223 ARG A N 1
ATOM 1686 C CA . ARG A 1 223 ? -1.467 -8.545 22.046 1.00 94.62 223 ARG A CA 1
ATOM 1687 C C . ARG A 1 223 ? -2.090 -9.079 23.336 1.00 94.62 223 ARG A C 1
ATOM 1689 O O . ARG A 1 223 ? -2.717 -8.324 24.073 1.00 94.62 223 ARG A O 1
ATOM 1696 N N . MET A 1 224 ? -1.813 -10.339 23.672 1.00 94.19 224 MET A N 1
ATOM 1697 C CA . MET A 1 224 ? -2.309 -10.977 24.893 1.00 94.19 224 MET A CA 1
ATOM 1698 C C . MET A 1 224 ? -1.814 -10.269 26.159 1.00 94.19 224 MET A C 1
ATOM 1700 O O . MET A 1 224 ? -2.602 -10.025 27.069 1.00 94.19 224 MET A O 1
ATOM 1704 N N . ARG A 1 225 ? -0.534 -9.872 26.210 1.00 94.25 225 ARG A N 1
ATOM 1705 C CA . ARG A 1 225 ? -0.003 -9.081 27.332 1.00 94.25 225 ARG A CA 1
ATOM 1706 C C . ARG A 1 225 ? -0.758 -7.759 27.500 1.00 94.25 225 ARG A C 1
ATOM 1708 O O . ARG A 1 225 ? -1.155 -7.430 28.610 1.00 94.25 225 ARG A O 1
ATOM 1715 N N . ARG A 1 226 ? -1.001 -7.036 26.403 1.00 93.38 226 ARG A N 1
ATOM 1716 C CA . ARG A 1 226 ? -1.723 -5.751 26.426 1.00 93.38 226 ARG A CA 1
ATOM 1717 C C . ARG A 1 226 ? -3.189 -5.897 26.836 1.00 93.38 226 ARG A C 1
ATOM 1719 O O . ARG A 1 226 ? -3.698 -5.014 27.511 1.00 93.38 226 ARG A O 1
ATOM 1726 N N . LEU A 1 227 ? -3.846 -6.994 26.459 1.00 92.56 227 LEU A N 1
ATOM 1727 C CA . LEU A 1 227 ? -5.210 -7.301 26.901 1.00 92.56 227 LEU A CA 1
ATOM 1728 C C . LEU A 1 227 ? -5.285 -7.580 28.405 1.00 92.56 227 LEU A C 1
ATOM 1730 O O . LEU A 1 227 ? -6.228 -7.140 29.048 1.00 92.56 227 LEU A O 1
ATOM 1734 N N . ARG A 1 228 ? -4.284 -8.265 28.972 1.00 90.69 228 ARG A N 1
ATOM 1735 C CA . ARG A 1 228 ? -4.204 -8.521 30.422 1.00 90.69 228 ARG A CA 1
ATOM 1736 C C . ARG A 1 228 ? -3.959 -7.258 31.240 1.00 90.69 228 ARG A C 1
ATOM 1738 O O . ARG A 1 228 ? -4.444 -7.167 32.351 1.00 90.69 228 ARG A O 1
ATOM 1745 N N . GLU A 1 229 ? -3.210 -6.303 30.694 1.00 88.44 229 GLU A N 1
ATOM 1746 C CA . GLU A 1 229 ? -2.981 -4.994 31.326 1.00 88.44 229 GLU A CA 1
ATOM 1747 C C . GLU A 1 229 ? -4.222 -4.081 31.284 1.00 88.44 229 GLU A C 1
ATOM 1749 O O . GLU A 1 229 ? -4.264 -3.085 31.999 1.00 88.44 229 GLU A O 1
ATOM 1754 N N . ALA A 1 230 ? -5.195 -4.376 30.416 1.00 76.88 230 ALA A N 1
ATOM 1755 C CA . ALA A 1 230 ? -6.394 -3.564 30.204 1.00 76.88 230 ALA A CA 1
ATOM 1756 C C . ALA A 1 230 ? -7.657 -4.113 30.900 1.00 76.88 230 ALA A C 1
ATOM 1758 O O . ALA A 1 230 ? -8.697 -3.460 30.823 1.00 76.88 230 ALA A O 1
ATOM 1759 N N . ALA A 1 231 ? -7.571 -5.295 31.519 1.00 65.06 231 ALA A N 1
ATOM 1760 C CA . ALA A 1 231 ? -8.639 -5.949 32.281 1.00 65.06 231 ALA A CA 1
ATOM 1761 C C . ALA A 1 231 ? -8.492 -5.658 33.779 1.00 65.06 231 ALA A C 1
ATOM 1763 O O . ALA A 1 231 ? -9.542 -5.509 34.440 1.00 65.06 231 ALA A O 1
#

Sequence (231 aa):
MPESGRRRRPDASVAFELLLAVPVVVSSLAVMALLGQLVTPHWLVPVAWLASGAVVFLPAADRVLAHVLPPRQLEAVLAHELGHHLAGHSTASLVRWWYELPARLVIFVVLLVASVVLAVGRVFLRFGNAVMGFACIGVVVVLGVFALAASPWLLLVPVIAPLLALTSRHAELRADRVAAELGYGPVLQDVLQRWISDGHDDARARAGLRARMLASHPSCAHRMRRLREAA

Radius of gyration: 23.2 Å; chains: 1; bounding box: 57×40×60 Å

Foldseek 3Di:
DDDDDPPPDQQVLLVVLLVLLVLLLVLLLVLQLVVLVVDPVSCCRSVVLVVVLVVVPPPDDDDDDDPDDDPLLVVLVVLLVVLLVVNCVVVSVSSSVSSNVNLVVLVVVLVVVLVVLQVVLVVCVVVVNPVSNVVSVVVNVVSVVVNCVSRVCVVCCVVSQLSQLVSLQVSSLSSLLSSVVVVSLVSLLVVLVVCVVVCVQVVLVPDDPVCVSNHSHDRSVVSNVSSVVND

pLDDT: mean 84.05, std 13.64, range [37.88, 97.19]